Protein AF-A0A7V4P4L8-F1 (afdb_monomer)

Radius of gyration: 27.69 Å; Cα contacts (8 Å, |Δi|>4): 453; chains: 1; bounding box: 110×61×73 Å

pLDDT: mean 87.34, std 17.87, range [27.95, 98.75]

Mean predicted aligned error: 8.3 Å

Secondary structure (DSSP, 8-state):
---------------------------------PPPPP-EEEEEEETTEEEEEEE-SSEEEEE----HHHHHHHHHHHHHHHHHHHHHS--SS--SSPEEEEEESSHHHHHHHHHHH-TTTHHHHTT-SS--EEETTEEEEE---HHHHHHHHHHHHHHHHHHHH--S---HHHHHHHHHHTSSEEEPTTS-EEE-GGG-HHHHHHHHHHHHTT-PPPHHHHHH--HHHHTTS-HHHHHHHHHHHHHHHHHHHH--TTTHHHHHHHHHHHHHTTSHHHHHHH-S--TTS-HHHHHHHHHT-S-HHHHHHHHHHHHHHHHT--

Foldseek 3Di:
DDDDDDDDDDDDDDDDDDPDPPPPPPPPVPDPDDDAWDWDWDWDDDPNQTWIWIDTPAATETESAPPVVQVVLVRQALVLLLVVLCVQFPFQDDFPDHQYEYEYQDPVSLLVVLCVVPVPCSVLQNLCPQAWADDQLYTGYYDDDRLSVSLRCSLRSSVSSCNRRAAADFFQLQSLQVSLQRSQWDADPSSHTDTDLLPSVLLLVLCVVCVVVVNADQPQCLQLDHPSVLSPDDPSSNSNSSSLSNLVVVCLCVDDPVQVQLVQLVSVCSHCGRHVVLVVQLPDDDPRRCSRVSSSCSRRHPCSPVVRVVSVVSSCVSNVHD

Solvent-accessible surface area (backbone atoms only — not comparable to full-atom values): 18011 Å² total; per-residue (Å²): 135,88,85,86,92,82,90,81,89,88,83,85,85,87,82,87,77,82,85,76,83,77,78,78,78,72,83,69,84,73,68,79,80,72,81,79,70,68,70,51,77,43,86,36,69,58,95,86,41,69,30,38,31,41,36,43,87,64,34,35,36,42,27,46,52,79,59,58,82,50,66,74,32,45,63,38,28,53,54,35,43,52,59,52,49,39,74,71,40,64,67,81,43,82,61,96,59,49,41,38,32,40,38,22,50,36,63,68,57,35,52,56,48,37,44,72,76,37,60,93,49,24,78,64,57,69,60,58,88,79,64,60,46,58,55,98,35,31,31,43,30,38,56,79,46,71,69,59,34,52,21,43,50,37,23,33,45,43,54,24,50,46,52,52,23,36,82,44,83,66,40,38,34,58,56,52,5,53,19,47,34,36,36,21,59,45,69,47,99,84,36,33,58,44,68,38,49,90,68,24,56,72,39,52,50,30,34,48,54,18,57,79,66,72,58,59,74,53,68,69,55,50,25,36,43,46,68,78,65,39,68,73,44,61,68,69,57,36,43,23,52,56,17,47,24,22,50,53,43,48,53,40,70,67,40,50,96,91,36,49,66,36,17,51,22,44,56,52,41,42,70,33,52,27,39,71,66,40,47,63,62,36,42,88,72,54,94,84,38,51,48,27,40,35,41,40,34,63,35,42,45,77,58,56,67,66,46,48,56,53,48,54,54,48,51,33,60,77,68,70,55,132

Structure (mmCIF, N/CA/C/O backbone):
data_AF-A0A7V4P4L8-F1
#
_entry.id   AF-A0A7V4P4L8-F1
#
loop_
_atom_site.group_PDB
_atom_site.id
_atom_site.type_symbol
_atom_site.label_atom_id
_atom_site.label_alt_id
_atom_site.label_comp_id
_atom_site.label_asym_id
_atom_site.label_entity_id
_atom_site.label_seq_id
_atom_site.pdbx_PDB_ins_code
_atom_site.Cartn_x
_atom_site.Cartn_y
_atom_site.Cartn_z
_atom_site.occupancy
_atom_site.B_iso_or_equiv
_atom_site.auth_seq_id
_atom_site.auth_comp_id
_atom_site.auth_asym_id
_atom_site.auth_atom_id
_atom_site.pdbx_PDB_model_num
ATOM 1 N N . MET A 1 1 ? 87.038 40.687 47.247 1.00 41.34 1 MET A N 1
ATOM 2 C CA . MET A 1 1 ? 88.101 40.089 46.406 1.00 41.34 1 MET A CA 1
ATOM 3 C C . MET A 1 1 ? 87.594 38.735 45.921 1.00 41.34 1 MET A C 1
ATOM 5 O O . MET A 1 1 ? 86.916 38.085 46.698 1.00 41.34 1 MET A O 1
ATOM 9 N N . MET A 1 2 ? 87.901 38.363 44.673 1.00 32.19 2 MET A N 1
ATOM 10 C CA . MET A 1 2 ? 87.490 37.147 43.934 1.00 32.19 2 MET A CA 1
ATOM 11 C C . MET A 1 2 ? 86.085 37.122 43.287 1.00 32.19 2 MET A C 1
ATOM 13 O O . MET A 1 2 ? 85.063 36.880 43.915 1.00 32.19 2 MET A O 1
ATOM 17 N N . ARG A 1 3 ? 86.101 37.343 41.963 1.00 46.62 3 ARG A N 1
ATOM 18 C CA . ARG A 1 3 ? 85.240 36.737 40.920 1.00 46.62 3 ARG A CA 1
ATOM 19 C C . ARG A 1 3 ? 85.943 35.445 40.432 1.00 46.62 3 ARG A C 1
ATOM 21 O O . ARG A 1 3 ? 87.166 35.417 40.596 1.00 46.62 3 ARG A O 1
ATOM 28 N N . PRO A 1 4 ? 85.279 34.416 39.847 1.00 54.19 4 PRO A N 1
ATOM 29 C CA . PRO A 1 4 ? 84.700 34.460 38.476 1.00 54.19 4 PRO A CA 1
ATOM 30 C C . PRO A 1 4 ? 83.391 33.633 38.289 1.00 54.19 4 PRO A C 1
ATOM 32 O O . PRO A 1 4 ? 83.144 32.676 39.000 1.00 54.19 4 PRO A O 1
ATOM 35 N N . SER A 1 5 ? 82.381 34.108 37.546 1.00 42.69 5 SER A N 1
ATOM 36 C CA . SER A 1 5 ? 82.122 34.034 36.086 1.00 42.69 5 SER A CA 1
ATOM 37 C C . SER A 1 5 ? 81.501 32.717 35.578 1.00 42.69 5 SER A C 1
ATOM 39 O O . SER A 1 5 ? 82.150 31.686 35.694 1.00 42.69 5 SER A O 1
ATOM 41 N N . ILE A 1 6 ? 80.336 32.809 34.904 1.00 38.94 6 ILE A N 1
ATOM 42 C CA . ILE A 1 6 ? 80.000 32.290 33.545 1.00 38.94 6 ILE A CA 1
ATOM 43 C C . ILE A 1 6 ? 78.495 31.945 33.413 1.00 38.94 6 ILE A C 1
ATOM 45 O O . ILE A 1 6 ? 78.016 31.066 34.112 1.00 38.94 6 ILE A O 1
ATOM 49 N N . ARG A 1 7 ? 77.833 32.685 32.492 1.00 32.88 7 ARG A N 1
ATOM 50 C CA . ARG A 1 7 ? 76.850 32.332 31.419 1.00 32.88 7 ARG A CA 1
ATOM 51 C C . ARG A 1 7 ? 75.712 31.328 31.708 1.00 32.88 7 ARG A C 1
ATOM 53 O O . ARG A 1 7 ? 75.890 30.397 32.465 1.00 32.88 7 ARG A O 1
ATOM 60 N N . ALA A 1 8 ? 74.577 31.304 31.014 1.00 34.19 8 ALA A N 1
ATOM 61 C CA . ALA A 1 8 ? 73.822 32.186 30.118 1.00 34.19 8 ALA A CA 1
ATOM 62 C C . ALA A 1 8 ? 72.528 31.411 29.765 1.00 34.19 8 ALA A C 1
ATOM 64 O O . ALA A 1 8 ? 72.564 30.189 29.657 1.00 34.19 8 ALA A O 1
ATOM 65 N N . ASP A 1 9 ? 71.434 32.150 29.588 1.00 34.56 9 ASP A N 1
ATOM 66 C CA . ASP A 1 9 ? 70.317 31.935 28.657 1.00 34.56 9 ASP A CA 1
ATOM 67 C C . ASP A 1 9 ? 69.660 30.549 28.502 1.00 34.56 9 ASP A C 1
ATOM 69 O O . ASP A 1 9 ? 70.172 29.687 27.796 1.00 34.56 9 ASP A O 1
ATOM 73 N N . VAL A 1 10 ? 68.390 30.444 28.934 1.00 35.47 10 VAL A N 1
ATOM 74 C CA . VAL A 1 10 ? 67.315 29.960 28.045 1.00 35.47 10 VAL A CA 1
ATOM 75 C C . VAL A 1 10 ? 66.060 30.837 28.178 1.00 35.47 10 VAL A C 1
ATOM 77 O O . VAL A 1 10 ? 65.560 31.138 29.256 1.00 35.47 10 VAL A O 1
ATOM 80 N N . LEU A 1 11 ? 65.616 31.233 26.993 1.00 32.22 11 LEU A N 1
ATOM 81 C CA . LEU A 1 11 ? 64.515 32.070 26.537 1.00 32.22 11 LEU A CA 1
ATOM 82 C C . LEU A 1 11 ? 63.092 31.500 26.788 1.00 32.22 11 LEU A C 1
ATOM 84 O O . LEU A 1 11 ? 62.913 30.286 26.817 1.00 32.22 11 LEU A O 1
ATOM 88 N N . ARG A 1 12 ? 62.096 32.408 26.685 1.00 34.38 12 ARG A N 1
ATOM 89 C CA . ARG A 1 12 ? 60.630 32.248 26.437 1.00 34.38 12 ARG A CA 1
ATOM 90 C C . ARG A 1 12 ? 59.747 32.167 27.696 1.00 34.38 12 ARG A C 1
ATOM 92 O O . ARG A 1 12 ? 59.934 31.301 28.527 1.00 34.38 12 ARG A O 1
ATOM 99 N N . GLY A 1 13 ? 58.740 33.013 27.918 1.00 28.30 13 GLY A N 1
ATOM 100 C CA . GLY A 1 13 ? 58.030 33.930 27.025 1.00 28.30 13 GLY A CA 1
ATOM 101 C C . GLY A 1 13 ? 56.648 33.387 26.643 1.00 28.30 13 GLY A C 1
ATOM 102 O O . GLY A 1 13 ? 56.561 32.498 25.806 1.00 28.30 13 GLY A O 1
ATOM 103 N N . LEU A 1 14 ? 55.627 34.049 27.202 1.00 31.12 14 LEU A N 1
ATOM 104 C CA . LEU A 1 14 ? 54.278 34.304 26.669 1.00 31.12 14 LEU A CA 1
ATOM 105 C C . LEU A 1 14 ? 53.128 33.286 26.832 1.00 31.12 14 LEU A C 1
ATOM 107 O O . LEU A 1 14 ? 53.195 32.126 26.450 1.00 31.12 14 LEU A O 1
ATOM 111 N N . CYS A 1 15 ? 52.008 33.896 27.253 1.00 29.03 15 CYS A N 1
ATOM 112 C CA . CYS A 1 15 ? 50.606 33.595 26.938 1.00 29.03 15 CYS A CA 1
ATOM 113 C C . CYS A 1 15 ? 49.892 32.484 27.723 1.00 29.03 15 CYS A C 1
ATOM 115 O O . CYS A 1 15 ? 49.607 31.405 27.213 1.00 29.03 15 CYS A O 1
ATOM 117 N N . GLY A 1 16 ? 49.460 32.835 28.940 1.00 27.95 16 GLY A N 1
ATOM 118 C CA . GLY A 1 16 ? 48.348 32.177 29.628 1.00 27.95 16 GLY A CA 1
ATOM 119 C C . GLY A 1 16 ? 46.996 32.678 29.103 1.00 27.95 16 GLY A C 1
ATOM 120 O O . GLY A 1 16 ? 46.627 33.826 29.326 1.00 27.95 16 GLY A O 1
ATOM 121 N N . LEU A 1 17 ? 46.330 31.785 28.373 1.00 33.44 17 LEU A N 1
ATOM 122 C CA . LEU A 1 17 ? 45.003 31.810 27.750 1.00 33.44 17 LEU A CA 1
ATOM 123 C C . LEU A 1 17 ? 43.943 32.778 28.320 1.00 33.44 17 LEU A C 1
ATOM 125 O O . LEU A 1 17 ? 43.498 32.653 29.459 1.00 33.44 17 LEU A O 1
ATOM 129 N N . CYS A 1 18 ? 43.392 33.605 27.424 1.00 31.53 18 CYS A N 1
ATOM 130 C CA . CYS A 1 18 ? 42.000 34.050 27.488 1.00 31.53 18 CYS A CA 1
ATOM 131 C C . CYS A 1 18 ? 41.081 32.856 27.193 1.00 31.53 18 CYS A C 1
ATOM 133 O O . CYS A 1 18 ? 41.100 32.313 26.086 1.00 31.53 18 CYS A O 1
ATOM 135 N N . VAL A 1 19 ? 40.258 32.459 28.162 1.00 36.75 19 VAL A N 1
ATOM 136 C CA . VAL A 1 19 ? 39.144 31.533 27.933 1.00 36.75 19 VAL A CA 1
ATOM 137 C C . VAL A 1 19 ? 38.051 32.301 27.192 1.00 36.75 19 VAL A C 1
ATOM 139 O O . VAL A 1 19 ? 37.266 33.035 27.786 1.00 36.75 19 VAL A O 1
ATOM 142 N N . VAL A 1 20 ? 38.029 32.158 25.868 1.00 40.38 20 VAL A N 1
ATOM 143 C CA . VAL A 1 20 ? 36.894 32.554 25.032 1.00 40.38 20 VAL A CA 1
ATOM 144 C C . VAL A 1 20 ? 35.808 31.501 25.225 1.00 40.38 20 VAL A C 1
ATOM 146 O O . VAL A 1 20 ? 35.957 30.356 24.797 1.00 40.38 20 VAL A O 1
ATOM 149 N N . ALA A 1 21 ? 34.718 31.881 25.888 1.00 38.75 21 ALA A N 1
ATOM 150 C CA . ALA A 1 21 ? 33.506 31.079 25.953 1.00 38.75 21 ALA A CA 1
ATOM 151 C C . ALA A 1 21 ? 32.869 31.029 24.555 1.00 38.75 21 ALA A C 1
ATOM 153 O O . ALA A 1 21 ? 32.114 31.916 24.155 1.00 38.75 21 ALA A O 1
ATOM 154 N N . VAL A 1 22 ? 33.206 29.992 23.789 1.00 43.91 22 VAL A N 1
ATOM 155 C CA . VAL A 1 22 ? 32.508 29.650 22.550 1.00 43.91 22 VAL A CA 1
ATOM 156 C C . VAL A 1 22 ? 31.123 29.149 22.944 1.00 43.91 22 VAL A C 1
ATOM 158 O O . VAL A 1 22 ? 30.956 28.023 23.408 1.00 43.91 22 VAL A O 1
ATOM 161 N N . SER A 1 23 ? 30.123 30.013 22.787 1.00 44.38 23 SER A N 1
ATOM 162 C CA . SER A 1 23 ? 28.723 29.608 22.847 1.00 44.38 23 SER A CA 1
ATOM 163 C C . SER A 1 23 ? 28.460 28.702 21.649 1.00 44.38 23 SER A C 1
ATOM 165 O O . SER A 1 23 ? 28.363 29.170 20.516 1.00 44.38 23 SER A O 1
ATOM 167 N N . ALA A 1 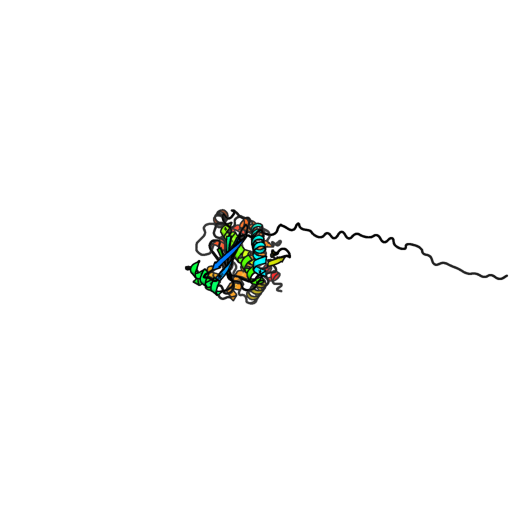24 ? 28.397 27.395 21.890 1.00 44.84 24 ALA A N 1
ATOM 168 C CA . ALA A 1 24 ? 27.898 26.440 20.918 1.00 44.84 24 ALA A CA 1
ATOM 169 C C . ALA A 1 24 ? 26.408 26.732 20.695 1.00 44.84 24 ALA A C 1
ATOM 171 O O . ALA A 1 24 ? 25.546 26.262 21.436 1.00 44.84 24 ALA A O 1
ATOM 172 N N . ALA A 1 25 ? 26.105 27.541 19.679 1.00 43.72 25 ALA A N 1
ATOM 173 C CA . ALA A 1 25 ? 24.783 27.588 19.083 1.00 43.72 25 ALA A CA 1
ATOM 174 C C . ALA A 1 25 ? 24.539 26.220 18.437 1.00 43.72 25 ALA A C 1
ATOM 176 O O . ALA A 1 25 ? 24.880 25.981 17.279 1.00 43.72 25 ALA A O 1
ATOM 177 N N . GLY A 1 26 ? 24.012 25.287 19.229 1.00 39.72 26 GLY A N 1
ATOM 178 C CA . GLY A 1 26 ? 23.418 24.077 18.698 1.00 39.72 26 GLY A CA 1
ATOM 179 C C . GLY A 1 26 ? 22.337 24.506 17.720 1.00 39.72 26 GLY A C 1
ATOM 180 O O . GLY A 1 26 ? 21.322 25.067 18.128 1.00 39.72 26 GLY A O 1
ATOM 181 N N . CYS A 1 27 ? 22.564 24.263 16.431 1.00 40.09 27 CYS A N 1
ATOM 182 C CA . CYS A 1 27 ? 21.500 24.215 15.440 1.00 40.09 27 CYS A CA 1
ATOM 183 C C . CYS A 1 27 ? 20.618 23.016 15.804 1.00 40.09 27 CYS A C 1
ATOM 185 O O . CYS A 1 27 ? 20.742 21.933 15.241 1.00 40.09 27 CYS A O 1
ATOM 187 N N . GLY A 1 28 ? 19.790 23.188 16.835 1.00 43.41 28 GLY A N 1
ATOM 188 C CA . GLY A 1 28 ? 18.651 22.333 17.080 1.00 43.41 28 GLY A CA 1
ATOM 189 C C . GLY A 1 28 ? 17.745 22.527 15.884 1.00 43.41 28 GLY A C 1
ATOM 190 O O . GLY A 1 28 ? 17.158 23.599 15.732 1.00 43.41 28 GLY A O 1
ATOM 191 N N . ASP A 1 29 ? 17.719 21.516 15.022 1.00 42.34 29 ASP A N 1
ATOM 192 C CA . ASP A 1 29 ? 16.884 21.400 13.832 1.00 42.34 29 ASP A CA 1
ATOM 193 C C . ASP A 1 29 ? 15.417 21.356 14.294 1.00 42.34 29 ASP A C 1
ATOM 195 O O . ASP A 1 29 ? 14.756 20.322 14.360 1.00 42.34 29 ASP A O 1
ATOM 199 N N . SER A 1 30 ? 14.936 22.508 14.753 1.00 45.91 30 SER A N 1
ATOM 200 C CA . SER A 1 30 ? 13.613 22.730 15.312 1.00 45.91 30 SER A CA 1
ATOM 201 C C . SER A 1 30 ? 12.680 22.921 14.133 1.00 45.91 30 SER A C 1
ATOM 203 O O . SER A 1 30 ? 12.188 24.010 13.846 1.00 45.91 30 SER A O 1
ATOM 205 N N . ARG A 1 31 ? 12.467 21.824 13.398 1.00 53.66 31 ARG A N 1
ATOM 206 C CA . ARG A 1 31 ? 11.348 21.746 12.466 1.00 53.66 31 ARG A CA 1
ATOM 207 C C . ARG A 1 31 ? 10.093 22.094 13.262 1.00 53.66 31 ARG A C 1
ATOM 209 O O . ARG A 1 31 ? 9.885 21.487 14.315 1.00 53.66 31 ARG A O 1
ATOM 216 N N . PRO A 1 32 ? 9.284 23.064 12.809 1.00 54.62 32 PRO A N 1
ATOM 217 C CA . PRO A 1 32 ? 8.066 23.413 13.513 1.00 54.62 32 PRO A CA 1
ATOM 218 C C . PRO A 1 32 ? 7.227 22.148 13.692 1.00 54.62 32 PRO A C 1
ATOM 220 O O . PRO A 1 32 ? 6.907 21.460 12.718 1.00 54.62 32 PRO A O 1
ATOM 223 N N . SER A 1 33 ? 6.938 21.823 14.954 1.00 62.12 33 SER A N 1
ATOM 224 C CA . SER A 1 33 ? 6.035 20.733 15.296 1.00 62.12 33 SER A CA 1
ATOM 225 C C . SER A 1 33 ? 4.684 21.068 14.682 1.00 62.12 33 SER A C 1
ATOM 227 O O . SER A 1 33 ? 4.081 22.095 14.996 1.00 62.12 33 SER A O 1
ATOM 229 N N . MET A 1 34 ? 4.248 20.250 13.733 1.00 69.50 34 MET A N 1
ATOM 230 C CA . MET A 1 34 ? 2.908 20.380 13.180 1.00 69.50 34 MET A CA 1
ATOM 231 C C . MET A 1 34 ? 1.879 20.122 14.288 1.00 69.50 34 MET A C 1
ATOM 233 O O . MET A 1 34 ? 2.151 19.338 15.200 1.00 69.50 34 MET A O 1
ATOM 237 N N . PRO A 1 35 ? 0.692 20.743 14.211 1.00 80.50 35 PRO A N 1
ATOM 238 C CA . PRO A 1 35 ? -0.340 20.524 15.211 1.00 80.50 35 PRO A CA 1
ATOM 239 C C . PRO A 1 35 ? -0.743 19.037 15.261 1.00 80.50 35 PRO A C 1
ATOM 241 O O . PRO A 1 35 ? -0.751 18.386 14.208 1.00 80.50 35 PRO A O 1
ATOM 244 N N . PRO A 1 36 ? -1.085 18.510 16.453 1.00 87.31 36 PRO A N 1
ATOM 245 C CA . PRO A 1 36 ? -1.644 17.170 16.594 1.00 87.31 36 PRO A CA 1
ATOM 246 C C . PRO A 1 36 ? -2.917 16.997 15.763 1.00 87.31 36 PRO A C 1
ATOM 248 O O . PRO A 1 36 ? -3.698 17.941 15.604 1.00 87.31 36 PRO A O 1
ATOM 251 N N . VAL A 1 37 ? -3.157 15.781 15.277 1.00 93.88 37 VAL A N 1
ATOM 252 C CA . VAL A 1 37 ? -4.400 15.436 14.581 1.00 93.88 37 VAL A CA 1
ATOM 253 C C . VAL A 1 37 ? -5.599 15.559 15.523 1.00 93.88 37 VAL A C 1
ATOM 255 O O . VAL A 1 37 ? -5.662 14.920 16.575 1.00 93.88 37 VAL A O 1
ATOM 258 N N . ALA A 1 38 ? -6.591 16.353 15.115 1.00 95.50 38 ALA A N 1
ATOM 259 C CA . ALA A 1 38 ? -7.885 16.393 15.782 1.00 95.50 38 ALA A CA 1
ATOM 260 C C . ALA A 1 38 ? -8.620 15.060 15.570 1.00 95.50 38 ALA A C 1
ATOM 262 O O . ALA A 1 38 ? -8.762 14.595 14.437 1.00 95.50 38 ALA A O 1
ATOM 263 N N . VAL A 1 39 ? -9.094 14.457 16.662 1.00 97.25 39 VAL A N 1
ATOM 264 C CA . VAL A 1 39 ? -9.829 13.189 16.634 1.00 97.25 39 VAL A CA 1
ATOM 265 C C . VAL A 1 39 ? -11.104 13.284 17.462 1.00 97.25 39 VAL A C 1
ATOM 267 O O . VAL A 1 39 ? -11.069 13.621 18.645 1.00 97.25 39 VAL A O 1
ATOM 270 N N . GLU A 1 40 ? -12.234 12.943 16.852 1.00 98.06 40 GLU A N 1
ATOM 271 C CA . GLU A 1 40 ? -13.481 12.696 17.570 1.00 98.06 40 GLU A CA 1
ATOM 272 C C . GLU A 1 40 ? -13.584 11.207 17.916 1.00 98.06 40 GLU A C 1
ATOM 274 O O . GLU A 1 40 ? -13.281 10.347 17.088 1.00 98.06 40 GLU A O 1
ATOM 279 N N . ARG A 1 41 ? -14.000 10.889 19.148 1.00 98.00 41 ARG A N 1
ATOM 280 C CA . ARG A 1 41 ? -14.152 9.509 19.624 1.00 98.00 41 ARG A CA 1
ATOM 281 C C . ARG A 1 41 ? -15.591 9.252 20.041 1.00 98.00 41 ARG A C 1
ATOM 283 O O . ARG A 1 41 ? -16.124 9.973 20.882 1.00 98.00 41 ARG A O 1
ATOM 290 N N . ARG A 1 42 ? -16.203 8.199 19.499 1.00 98.25 42 ARG A N 1
ATOM 291 C CA . ARG A 1 42 ? -17.570 7.782 19.839 1.00 98.25 42 ARG A CA 1
ATOM 292 C C . ARG A 1 42 ? -17.612 6.301 20.213 1.00 98.25 42 ARG A C 1
ATOM 294 O O . ARG A 1 42 ? -16.842 5.514 19.658 1.00 98.25 42 ARG A O 1
ATOM 301 N N . PRO A 1 43 ? -18.500 5.883 21.131 1.00 98.00 43 PRO A N 1
ATOM 302 C CA . PRO A 1 43 ? -18.752 4.467 21.355 1.00 98.00 43 PRO A CA 1
ATOM 303 C C . PRO A 1 43 ? -19.222 3.790 20.065 1.00 98.00 43 PRO A C 1
ATOM 305 O O . PRO A 1 43 ? -20.073 4.314 19.349 1.00 98.00 43 PRO A O 1
ATOM 308 N N . TRP A 1 44 ? -18.700 2.599 19.797 1.00 98.00 44 TRP A N 1
ATOM 309 C CA . TRP A 1 44 ? -19.125 1.760 18.682 1.00 98.00 44 TRP A CA 1
ATOM 310 C C . TRP A 1 44 ? -19.312 0.316 19.155 1.00 98.00 44 TRP A C 1
ATOM 312 O O . TRP A 1 44 ? -18.851 -0.067 20.230 1.00 98.00 44 TRP A O 1
ATOM 322 N N . ASN A 1 45 ? -20.018 -0.505 18.381 1.00 97.75 45 ASN A N 1
ATOM 323 C CA . ASN A 1 45 ? -20.126 -1.928 18.679 1.00 97.75 45 ASN A CA 1
ATOM 324 C C . ASN A 1 45 ? -20.142 -2.765 17.401 1.00 97.75 45 ASN A C 1
ATOM 326 O O . ASN A 1 45 ? -20.700 -2.355 16.384 1.00 97.75 45 ASN A O 1
ATOM 330 N N . PHE A 1 46 ? -19.580 -3.966 17.496 1.00 97.88 46 PHE A N 1
ATOM 331 C CA . PHE A 1 46 ? -19.662 -4.981 16.458 1.00 97.88 46 PHE A CA 1
ATOM 332 C C . PHE A 1 46 ? -20.217 -6.269 17.048 1.00 97.88 46 PHE A C 1
ATOM 334 O O . PHE A 1 46 ? -19.540 -6.930 17.834 1.00 97.88 46 PHE A O 1
ATOM 341 N N . ARG A 1 47 ? -21.454 -6.626 16.680 1.00 96.31 47 ARG A N 1
ATOM 342 C CA . ARG A 1 47 ? -22.123 -7.858 17.138 1.00 96.31 47 ARG A CA 1
ATOM 343 C C . ARG A 1 47 ? -22.054 -8.034 18.668 1.00 96.31 47 ARG A C 1
ATOM 345 O O . ARG A 1 47 ? -21.706 -9.098 19.168 1.00 96.31 47 ARG A O 1
ATOM 352 N N . GLY A 1 48 ? -22.339 -6.963 19.415 1.00 96.31 48 GLY A N 1
ATOM 353 C CA . GLY A 1 48 ? -22.307 -6.959 20.884 1.00 96.31 48 GLY A CA 1
ATOM 354 C C . GLY A 1 48 ? -20.913 -6.811 21.510 1.00 96.31 48 GLY A C 1
ATOM 355 O O . GLY A 1 48 ? -20.806 -6.627 22.721 1.00 96.31 48 GLY A O 1
ATOM 356 N N . VAL A 1 49 ? -19.841 -6.824 20.713 1.00 97.94 49 VAL A N 1
ATOM 357 C CA . VAL A 1 49 ? -18.488 -6.497 21.180 1.00 97.94 49 VAL A CA 1
ATOM 358 C C . VAL A 1 49 ? -18.334 -4.981 21.229 1.00 97.94 49 VAL A C 1
ATOM 360 O O . VAL A 1 49 ? -18.540 -4.300 20.223 1.00 97.94 49 VAL A O 1
ATOM 363 N N . ARG A 1 50 ? -17.964 -4.452 22.400 1.00 98.19 50 ARG A N 1
ATOM 364 C CA . ARG A 1 50 ? -17.665 -3.026 22.582 1.00 98.19 50 ARG A CA 1
ATOM 365 C C . ARG A 1 50 ? -16.464 -2.616 21.732 1.00 98.19 50 ARG A C 1
ATOM 367 O O . ARG A 1 50 ? -15.473 -3.337 21.659 1.00 98.19 50 ARG A O 1
ATOM 374 N N . GLY A 1 51 ? -16.557 -1.441 21.131 1.00 97.88 51 GLY A N 1
ATOM 375 C CA . GLY A 1 51 ? -15.507 -0.836 20.334 1.00 97.88 51 GLY A CA 1
ATOM 376 C C . GLY A 1 51 ? -15.593 0.685 20.356 1.00 97.88 51 GLY A C 1
ATOM 377 O O . GLY A 1 51 ? -16.392 1.279 21.085 1.00 97.88 51 GLY A O 1
ATOM 378 N N . THR A 1 52 ? -14.775 1.302 19.520 1.00 98.31 52 THR A N 1
ATOM 379 C CA . THR A 1 52 ? -14.664 2.753 19.401 1.00 98.31 52 THR A CA 1
ATOM 380 C C . THR A 1 52 ? -14.687 3.137 17.930 1.00 98.31 52 THR A C 1
ATOM 382 O O . THR A 1 52 ? -14.093 2.463 17.086 1.00 98.31 52 THR A O 1
ATOM 385 N N . GLU A 1 53 ? -15.384 4.222 17.627 1.00 98.56 53 GLU A N 1
ATOM 386 C CA . GLU A 1 53 ? -15.285 4.942 16.366 1.00 98.56 53 GLU A CA 1
ATOM 387 C C . GLU A 1 53 ? -14.351 6.140 16.573 1.00 98.56 53 GLU A C 1
ATOM 389 O O . GLU A 1 53 ? -14.525 6.905 17.523 1.00 98.56 53 GLU A O 1
ATOM 394 N N . LEU A 1 54 ? -13.334 6.267 15.724 1.00 98.38 54 LEU A N 1
ATOM 395 C CA . LEU A 1 54 ? -12.403 7.392 15.693 1.00 98.38 54 LEU A CA 1
ATOM 396 C C . LEU A 1 54 ? -12.598 8.120 14.366 1.00 98.38 54 LEU A C 1
ATOM 398 O O . LEU A 1 54 ? -12.501 7.493 13.312 1.00 98.38 54 LEU A O 1
ATOM 402 N N . GLN A 1 55 ? -12.842 9.422 14.404 1.00 98.44 55 GLN A N 1
ATOM 403 C CA . GLN A 1 55 ? -12.992 10.235 13.203 1.00 98.44 55 GLN A CA 1
ATOM 404 C C . GLN A 1 55 ? -11.907 11.308 13.156 1.00 98.44 55 GLN A C 1
ATOM 406 O O . GLN A 1 55 ? -11.726 12.054 14.119 1.00 98.44 55 GLN A O 1
ATOM 411 N N . THR A 1 56 ? -11.207 11.380 12.030 1.00 97.81 56 THR A N 1
ATOM 412 C CA . THR A 1 56 ? -10.234 12.424 11.687 1.00 97.81 56 THR A CA 1
ATOM 413 C C . THR A 1 56 ? -10.679 13.131 10.403 1.00 97.81 56 THR A C 1
ATOM 415 O O . THR A 1 56 ? -11.787 12.898 9.912 1.00 97.81 56 THR A O 1
ATOM 418 N N . THR A 1 57 ? -9.833 14.000 9.846 1.00 96.50 57 THR A N 1
ATOM 419 C CA . THR A 1 57 ? -10.105 14.671 8.567 1.00 96.50 57 THR A CA 1
ATOM 420 C C . THR A 1 57 ? -10.344 13.670 7.437 1.00 96.50 57 THR A C 1
ATOM 422 O O . THR A 1 57 ? -11.343 13.781 6.729 1.00 96.50 57 THR A O 1
ATOM 425 N N . HIS A 1 58 ? -9.453 12.688 7.273 1.00 97.75 58 HIS A N 1
ATOM 426 C CA . HIS A 1 58 ? -9.485 11.770 6.135 1.00 97.75 58 HIS A CA 1
ATOM 427 C C . HIS A 1 58 ? -10.002 10.373 6.472 1.00 97.75 58 HIS A C 1
ATOM 429 O O . HIS A 1 58 ? -10.267 9.618 5.540 1.00 97.75 58 HIS A O 1
ATOM 435 N N . TYR A 1 59 ? -10.179 10.011 7.748 1.00 98.38 59 TYR A N 1
ATOM 436 C CA . TYR A 1 59 ? -10.574 8.652 8.130 1.00 98.38 59 TYR A CA 1
ATOM 437 C C . TYR A 1 59 ? -11.760 8.591 9.089 1.00 98.38 59 TYR A C 1
ATOM 439 O O . TYR A 1 59 ? -11.911 9.405 10.001 1.00 98.38 59 TYR A O 1
ATOM 447 N N . LEU A 1 60 ? -12.564 7.543 8.909 1.00 98.50 60 LEU A N 1
ATOM 448 C CA . LEU A 1 60 ? -13.527 7.054 9.886 1.00 98.50 60 LEU A CA 1
ATOM 449 C C . LEU A 1 60 ? -13.148 5.620 10.250 1.00 98.50 60 LEU A C 1
ATOM 451 O O . LEU A 1 60 ? -13.263 4.704 9.439 1.00 98.50 60 LEU A O 1
ATOM 455 N N . ILE A 1 61 ? -12.657 5.423 11.466 1.00 98.62 61 ILE A N 1
ATOM 456 C CA . ILE A 1 61 ? -12.077 4.163 11.915 1.00 98.62 61 ILE A CA 1
ATOM 457 C C . ILE A 1 61 ? -13.026 3.518 12.908 1.00 98.62 61 ILE A C 1
ATOM 459 O O . ILE A 1 61 ? -13.301 4.084 13.960 1.00 98.62 61 ILE A O 1
ATOM 463 N N . ARG A 1 62 ? -13.479 2.303 12.623 1.00 98.75 62 ARG A N 1
ATOM 464 C CA . ARG A 1 62 ? -14.286 1.494 13.535 1.00 98.75 62 ARG A CA 1
ATOM 465 C C . ARG A 1 62 ? -13.472 0.319 14.019 1.00 98.75 62 ARG A C 1
ATOM 467 O O . ARG A 1 62 ? -12.995 -0.492 13.228 1.00 98.75 62 ARG A O 1
ATOM 474 N N . THR A 1 63 ? -13.288 0.234 15.327 1.00 98.62 63 THR A N 1
ATOM 475 C CA . THR A 1 63 ? -12.367 -0.738 15.898 1.00 98.62 63 THR A CA 1
ATOM 476 C C . THR A 1 63 ? -12.922 -1.388 17.151 1.00 98.62 63 THR A C 1
ATOM 478 O O . THR A 1 63 ? -13.481 -0.721 18.016 1.00 98.62 63 THR A O 1
ATOM 481 N N . THR A 1 64 ? -12.768 -2.706 17.256 1.00 98.56 64 THR A N 1
ATOM 482 C CA . THR A 1 64 ? -12.910 -3.437 18.528 1.00 98.56 64 THR A CA 1
ATOM 483 C C . THR A 1 64 ? -11.561 -3.648 19.211 1.00 98.56 64 THR A C 1
ATOM 485 O O . THR A 1 64 ? -11.520 -4.230 20.291 1.00 98.56 64 THR A O 1
ATOM 488 N N . CYS A 1 65 ? -10.456 -3.229 18.581 1.00 97.50 65 CYS A N 1
ATOM 489 C CA . CYS A 1 65 ? -9.121 -3.358 19.150 1.00 97.50 65 CYS A CA 1
ATOM 490 C C . CYS A 1 65 ? -9.038 -2.594 20.472 1.00 97.50 65 CYS A C 1
ATOM 492 O O . CYS A 1 65 ? -9.470 -1.448 20.547 1.00 97.50 65 CYS A O 1
ATOM 494 N N . THR A 1 66 ? -8.462 -3.220 21.495 1.00 95.94 66 THR A N 1
ATOM 495 C CA . THR A 1 66 ? -8.291 -2.653 22.840 1.00 95.94 66 THR A CA 1
ATOM 496 C C . THR A 1 66 ? -6.827 -2.360 23.166 1.00 95.94 66 THR A C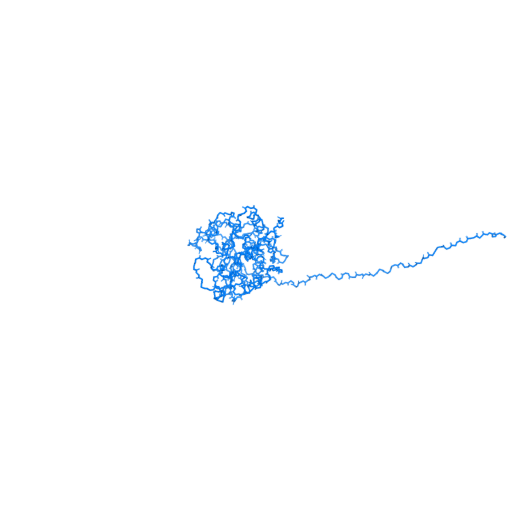 1
ATOM 498 O O . THR A 1 66 ? -6.502 -2.026 24.300 1.00 95.94 66 THR A O 1
ATOM 501 N N . HIS A 1 67 ? -5.914 -2.514 22.203 1.00 96.44 67 HIS A N 1
ATOM 502 C CA . HIS A 1 67 ? -4.492 -2.253 22.410 1.00 96.44 67 HIS A CA 1
ATOM 503 C C . HIS A 1 67 ? -4.216 -0.740 22.440 1.00 96.44 67 HIS A C 1
ATOM 505 O O . HIS A 1 67 ? -4.002 -0.123 21.393 1.00 96.44 67 HIS A O 1
ATOM 511 N N . GLU A 1 68 ? -4.194 -0.155 23.640 1.00 94.06 68 GLU A N 1
ATOM 512 C CA . GLU A 1 68 ? -4.075 1.296 23.872 1.00 94.06 68 GLU A CA 1
ATOM 513 C C . GLU A 1 68 ? -2.928 1.959 23.090 1.00 94.06 68 GLU A C 1
ATOM 515 O O . GLU A 1 68 ? -3.218 2.880 22.323 1.00 94.06 68 GLU A O 1
ATOM 520 N N . PRO A 1 69 ? -1.673 1.444 23.090 1.00 92.81 69 PRO A N 1
ATOM 521 C CA . PRO A 1 69 ? -0.598 2.101 22.341 1.00 92.81 69 PRO A CA 1
ATOM 522 C C . PRO A 1 69 ? -0.832 2.163 20.827 1.00 92.81 69 PRO A C 1
ATOM 524 O O . PRO A 1 69 ? -0.218 2.977 20.144 1.00 92.81 69 PRO A O 1
ATOM 527 N N . LEU A 1 70 ? -1.676 1.280 20.278 1.00 93.31 70 LEU A N 1
ATOM 528 C CA . LEU A 1 70 ? -2.071 1.361 18.872 1.00 93.31 70 LEU A CA 1
ATOM 529 C C . LEU A 1 70 ? -3.168 2.411 18.696 1.00 93.31 70 LEU A C 1
ATOM 531 O O . LEU A 1 70 ? -3.036 3.261 17.824 1.00 93.31 70 LEU A O 1
ATOM 535 N N . LEU A 1 71 ? -4.224 2.362 19.514 1.00 94.00 71 LEU A N 1
ATOM 536 C CA . LEU A 1 71 ? -5.364 3.282 19.426 1.00 94.00 71 LEU A CA 1
ATOM 537 C C . LEU A 1 71 ? -4.969 4.749 19.609 1.00 94.00 71 LEU A C 1
ATOM 539 O O . LEU A 1 71 ? -5.560 5.623 18.977 1.00 94.00 71 LEU A O 1
ATOM 543 N N . ASP A 1 72 ? -3.982 5.020 20.457 1.00 91.06 72 ASP A N 1
ATOM 544 C CA . ASP A 1 72 ? -3.496 6.379 20.702 1.00 91.06 72 ASP A CA 1
ATOM 545 C C . ASP A 1 72 ? -2.722 6.931 19.506 1.00 91.06 72 ASP A C 1
ATOM 547 O O . ASP A 1 72 ? -2.821 8.114 19.191 1.00 91.06 72 ASP A O 1
ATOM 551 N N . ARG A 1 73 ? -1.998 6.062 18.795 1.00 91.62 73 ARG A N 1
ATOM 552 C CA . ARG A 1 73 ? -1.189 6.434 17.626 1.00 91.62 73 ARG A CA 1
ATOM 553 C C . ARG A 1 73 ? -1.980 6.449 16.327 1.00 91.62 73 ARG A C 1
ATOM 555 O O . ARG A 1 73 ? -1.564 7.098 15.376 1.00 91.62 73 ARG A O 1
ATOM 562 N N . LEU A 1 74 ? -3.086 5.711 16.263 1.00 94.50 74 LEU A N 1
ATOM 563 C CA . LEU A 1 74 ? -3.788 5.422 15.017 1.00 94.50 74 LEU A CA 1
ATOM 564 C C . LEU A 1 74 ? -4.236 6.675 14.236 1.00 94.50 74 LEU A C 1
ATOM 566 O O . LEU A 1 74 ? -4.019 6.684 13.024 1.00 94.50 74 LEU A O 1
ATOM 570 N N . PRO A 1 75 ? -4.796 7.728 14.873 1.00 95.50 75 PRO A N 1
ATOM 571 C CA . PRO A 1 75 ? -5.192 8.947 14.164 1.00 95.50 75 PRO A CA 1
ATOM 572 C C . PRO A 1 75 ? -4.005 9.642 13.486 1.00 95.50 75 PRO A C 1
ATOM 574 O O . PRO A 1 75 ? -4.024 9.860 12.277 1.00 95.50 75 PRO A O 1
ATOM 577 N N . GLU A 1 76 ? -2.944 9.925 14.248 1.00 95.62 76 GLU A N 1
ATOM 578 C CA . GLU A 1 76 ? -1.741 10.594 13.738 1.00 95.62 76 GLU A CA 1
ATOM 579 C C . GLU A 1 76 ? -1.038 9.747 12.670 1.00 95.62 76 GLU A C 1
ATOM 581 O O . GLU A 1 76 ? -0.587 10.256 11.642 1.00 95.62 76 GLU A O 1
ATOM 586 N N . PHE A 1 77 ? -0.997 8.432 12.885 1.00 96.62 77 PHE A N 1
ATOM 587 C CA . PHE A 1 77 ? -0.390 7.492 11.960 1.00 96.62 77 PHE A CA 1
ATOM 588 C C . PHE A 1 77 ? -1.083 7.494 10.595 1.00 96.62 77 PHE A C 1
ATOM 590 O O . PHE A 1 77 ? -0.410 7.646 9.576 1.00 96.62 77 PHE A O 1
ATOM 597 N N . LEU A 1 78 ? -2.410 7.330 10.553 1.00 97.62 78 LEU A N 1
ATOM 598 C CA . LEU A 1 78 ? -3.152 7.222 9.293 1.00 97.62 78 LEU A CA 1
ATOM 599 C C . LEU A 1 78 ? -3.205 8.551 8.532 1.00 97.62 78 LEU A C 1
ATOM 601 O O . LEU A 1 78 ? -3.044 8.561 7.312 1.00 97.62 78 LEU A O 1
ATOM 605 N N . GLU A 1 79 ? -3.346 9.674 9.233 1.00 97.44 79 GLU A N 1
ATOM 606 C CA . GLU A 1 79 ? -3.243 11.010 8.630 1.00 97.44 79 GLU A CA 1
ATOM 607 C C . GLU A 1 79 ? -1.836 11.274 8.075 1.00 97.44 79 GLU A C 1
ATOM 609 O O . GLU A 1 79 ? -1.669 11.789 6.967 1.00 97.44 79 GLU A O 1
ATOM 614 N N . GLY A 1 80 ? -0.799 10.844 8.797 1.00 96.56 80 GLY A N 1
ATOM 615 C CA . GLY A 1 80 ? 0.574 10.889 8.308 1.00 96.56 80 GLY A CA 1
ATOM 616 C C . GLY A 1 80 ? 0.799 10.001 7.079 1.00 96.56 80 GLY A C 1
ATOM 617 O O . GLY A 1 80 ? 1.498 10.411 6.150 1.00 96.56 80 GLY A O 1
ATOM 618 N N . CYS A 1 81 ? 0.173 8.820 7.035 1.00 97.50 81 CYS A N 1
ATOM 619 C CA . CYS A 1 81 ? 0.169 7.949 5.860 1.00 97.50 81 CYS A CA 1
ATOM 620 C C . CYS A 1 81 ? -0.488 8.654 4.667 1.00 97.50 81 CYS A C 1
ATOM 622 O O . CYS A 1 81 ? 0.129 8.749 3.610 1.00 97.50 81 CYS A O 1
ATOM 624 N N . TRP A 1 82 ? -1.678 9.234 4.858 1.00 97.56 82 TRP A N 1
ATOM 625 C CA . TRP A 1 82 ? -2.401 9.988 3.827 1.00 97.56 82 TRP A CA 1
ATOM 626 C C . TRP A 1 82 ? -1.545 11.100 3.217 1.00 97.56 82 TRP A C 1
ATOM 628 O O . TRP A 1 82 ? -1.376 11.181 1.997 1.00 97.56 82 TRP A O 1
ATOM 638 N N . ALA A 1 83 ? -0.926 11.918 4.072 1.00 95.88 83 ALA A N 1
ATOM 639 C CA . ALA A 1 83 ? -0.030 12.983 3.641 1.00 95.88 83 ALA A CA 1
ATOM 640 C C . ALA A 1 83 ? 1.202 12.447 2.891 1.00 95.88 83 ALA A C 1
ATOM 642 O O . ALA A 1 83 ? 1.691 13.089 1.961 1.00 95.88 83 ALA A O 1
ATOM 643 N N . ALA A 1 84 ? 1.727 11.284 3.284 1.00 95.88 84 ALA A N 1
ATOM 644 C CA . ALA A 1 84 ? 2.842 10.657 2.590 1.00 95.88 84 ALA A CA 1
ATOM 645 C C . ALA A 1 84 ? 2.428 10.117 1.215 1.00 95.88 84 ALA A C 1
ATOM 647 O O . ALA A 1 84 ? 3.146 10.366 0.248 1.00 95.88 84 ALA A O 1
ATOM 648 N N . TYR A 1 85 ? 1.270 9.462 1.092 1.00 96.94 85 TYR A N 1
ATOM 649 C CA . TYR A 1 85 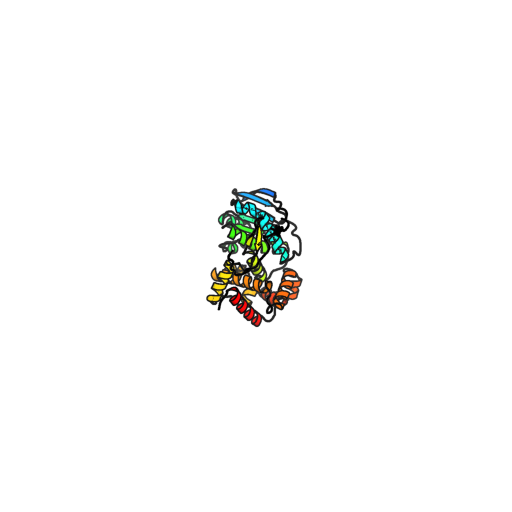? 0.758 8.967 -0.190 1.00 96.94 85 TYR A CA 1
ATOM 650 C C . TYR A 1 85 ? 0.596 10.100 -1.204 1.00 96.94 85 TYR A C 1
ATOM 652 O O . TYR A 1 85 ? 1.099 9.999 -2.325 1.00 96.94 85 TYR A O 1
ATOM 660 N N . GLY A 1 86 ? -0.005 11.219 -0.784 1.00 95.50 86 GLY A N 1
ATOM 661 C CA . GLY A 1 86 ? -0.227 12.388 -1.639 1.00 95.50 86 GLY A CA 1
ATOM 662 C C . GLY A 1 86 ? 1.053 13.027 -2.190 1.00 95.50 86 GLY A C 1
ATOM 663 O O . GLY A 1 86 ? 1.012 13.656 -3.245 1.00 95.50 86 GLY A O 1
ATOM 664 N N . LYS A 1 87 ? 2.209 12.833 -1.537 1.00 93.06 87 LYS A N 1
ATOM 665 C CA . LYS A 1 87 ? 3.510 13.292 -2.062 1.00 93.06 87 LYS A CA 1
ATOM 666 C C . LYS A 1 87 ? 3.997 12.461 -3.249 1.00 93.06 87 LYS A C 1
ATOM 668 O O . LYS A 1 87 ? 4.680 13.001 -4.112 1.00 93.06 87 LYS A O 1
ATOM 673 N N . PHE A 1 88 ? 3.672 11.168 -3.286 1.00 89.88 88 PHE A N 1
ATOM 674 C CA . PHE A 1 88 ? 4.040 10.276 -4.392 1.00 89.88 88 PHE A CA 1
ATOM 675 C C . PHE A 1 88 ? 3.010 10.320 -5.517 1.00 89.88 88 PHE A C 1
ATOM 677 O O . PHE A 1 88 ? 3.367 10.334 -6.693 1.00 89.88 88 PHE A O 1
ATOM 684 N N . VAL A 1 89 ? 1.731 10.336 -5.149 1.00 92.94 89 VAL A N 1
ATOM 685 C CA . VAL A 1 89 ? 0.604 10.272 -6.074 1.00 92.94 89 VAL A CA 1
ATOM 686 C C . VAL A 1 89 ? -0.384 11.377 -5.686 1.00 92.94 89 VAL A C 1
ATOM 688 O O . VAL A 1 89 ? -1.279 11.133 -4.878 1.00 92.94 89 VAL A O 1
ATOM 691 N N . PRO A 1 90 ? -0.243 12.601 -6.236 1.00 90.94 90 PRO A N 1
ATOM 692 C CA . PRO A 1 90 ? -1.113 13.726 -5.882 1.00 90.94 90 PRO A CA 1
ATOM 693 C C . PRO A 1 90 ? -2.596 13.382 -6.083 1.00 90.94 90 PRO A C 1
ATOM 695 O O . PRO A 1 90 ? -2.923 12.777 -7.102 1.00 90.94 90 PRO A O 1
ATOM 698 N N . PRO A 1 91 ? -3.512 13.711 -5.164 1.00 91.38 91 PRO A N 1
ATOM 699 C CA . PRO A 1 91 ? -4.924 13.374 -5.339 1.00 91.38 91 PRO A CA 1
ATOM 700 C C . PRO A 1 91 ? -5.499 14.056 -6.594 1.00 91.38 91 PRO A C 1
ATOM 702 O O . PRO A 1 91 ? -5.188 15.211 -6.874 1.00 91.38 91 PRO A O 1
ATOM 705 N N . LEU A 1 92 ? -6.338 13.349 -7.364 1.00 92.12 92 LEU A N 1
ATOM 706 C CA . LEU A 1 92 ? -7.071 13.956 -8.493 1.00 92.12 92 LEU A CA 1
ATOM 707 C C . LEU A 1 92 ? -8.387 14.594 -8.055 1.00 92.12 92 LEU A C 1
ATOM 709 O O . LEU A 1 92 ? -8.932 15.452 -8.744 1.00 92.12 92 LEU A O 1
ATOM 713 N N . ARG A 1 93 ? -8.921 14.116 -6.935 1.00 91.69 93 ARG A N 1
ATOM 714 C CA . ARG A 1 93 ? -10.144 14.592 -6.309 1.00 91.69 93 ARG A CA 1
ATOM 715 C C . ARG A 1 93 ? -10.009 14.453 -4.805 1.00 91.69 93 ARG A C 1
ATOM 717 O O . ARG A 1 93 ? -9.373 13.512 -4.325 1.00 91.69 93 ARG A O 1
ATOM 724 N N . GLU A 1 94 ? -10.671 15.350 -4.096 1.00 90.50 94 GLU A N 1
ATOM 725 C CA . GLU A 1 94 ? -10.880 15.203 -2.664 1.00 90.50 94 GLU A CA 1
ATOM 726 C C . GLU A 1 94 ? -12.006 14.190 -2.408 1.00 90.50 94 GLU A C 1
ATOM 728 O O . GLU A 1 94 ? -13.026 14.206 -3.115 1.00 90.50 94 GLU A O 1
ATOM 733 N N . PRO A 1 95 ? -11.850 13.282 -1.432 1.00 89.94 95 PRO A N 1
ATOM 734 C CA . PRO A 1 95 ? -12.917 12.369 -1.054 1.00 89.94 95 PRO A CA 1
ATOM 735 C C . PRO A 1 95 ? -14.080 13.155 -0.429 1.00 89.94 95 PRO A C 1
ATOM 737 O O . PRO A 1 95 ? -13.886 14.045 0.393 1.00 89.94 95 PRO A O 1
ATOM 740 N N . GLN A 1 96 ? -15.317 12.814 -0.797 1.00 88.50 96 GLN A N 1
ATOM 741 C CA . GLN A 1 96 ? -16.509 13.481 -0.245 1.00 88.50 96 GLN A CA 1
ATOM 742 C C . GLN A 1 96 ? -16.805 13.088 1.208 1.00 88.50 96 GLN A C 1
ATOM 744 O O . GLN A 1 96 ? -17.577 13.760 1.889 1.00 88.50 96 GLN A O 1
ATOM 749 N N . GLN A 1 97 ? -16.246 11.967 1.660 1.00 93.44 97 GLN A N 1
ATOM 750 C CA . GLN A 1 97 ? -16.424 11.425 3.001 1.00 93.44 97 GLN A CA 1
ATOM 751 C C . GLN A 1 97 ? -15.089 10.860 3.493 1.00 93.44 97 GLN A C 1
ATOM 753 O O . GLN A 1 97 ? -14.306 10.385 2.663 1.00 93.44 97 GLN A O 1
ATOM 758 N N . PRO A 1 98 ? -14.839 10.856 4.813 1.00 97.06 98 PRO A N 1
ATOM 759 C CA . PRO A 1 98 ? -13.685 10.172 5.376 1.00 97.06 98 PRO A CA 1
ATOM 760 C C . PRO A 1 98 ? -13.644 8.698 4.951 1.00 97.06 98 PRO A C 1
ATOM 762 O O . PRO A 1 98 ? -14.667 8.009 4.926 1.00 97.06 98 PRO A O 1
ATOM 765 N N . ALA A 1 99 ? -12.453 8.209 4.624 1.00 97.00 99 ALA A N 1
ATOM 766 C CA . ALA A 1 99 ? -12.224 6.843 4.196 1.00 97.00 99 ALA A CA 1
ATOM 767 C C . ALA A 1 99 ? -12.455 5.869 5.366 1.00 97.00 99 ALA A C 1
ATOM 769 O O . ALA A 1 99 ? -11.935 6.048 6.470 1.00 97.00 99 ALA A O 1
ATOM 770 N N . MET A 1 100 ? -13.275 4.842 5.136 1.00 98.25 100 MET A N 1
ATOM 771 C CA . MET A 1 100 ? -13.720 3.928 6.189 1.00 98.25 100 MET A CA 1
ATOM 772 C C . MET A 1 100 ? -12.693 2.825 6.453 1.00 98.25 100 MET A C 1
ATOM 774 O O . MET A 1 100 ? -12.341 2.074 5.546 1.00 98.25 100 MET A O 1
ATOM 778 N N . THR A 1 101 ? -12.286 2.650 7.707 1.00 98.50 101 THR A N 1
ATOM 779 C CA . THR A 1 101 ? -11.342 1.600 8.109 1.00 98.50 101 THR A CA 1
ATOM 780 C C . THR A 1 101 ? -11.905 0.778 9.258 1.00 98.50 101 THR A C 1
ATOM 782 O O . THR A 1 101 ? -12.211 1.307 10.322 1.00 98.50 101 THR A O 1
ATOM 785 N N . TYR A 1 102 ? -11.995 -0.537 9.073 1.00 98.56 102 TYR A N 1
ATOM 786 C CA . TYR A 1 102 ? -12.338 -1.485 10.126 1.00 98.56 102 TYR A CA 1
ATOM 787 C C . TYR A 1 102 ? -11.080 -2.180 10.642 1.00 98.56 102 TYR A C 1
ATOM 789 O O . TYR A 1 102 ? -10.360 -2.828 9.880 1.00 98.56 102 TYR A O 1
ATOM 797 N N . LEU A 1 103 ? -10.832 -2.076 11.947 1.00 98.38 103 LEU A N 1
ATOM 798 C CA . LEU A 1 103 ? -9.736 -2.766 12.624 1.00 98.38 103 LEU A CA 1
ATOM 799 C C . LEU A 1 103 ? -10.285 -3.622 13.764 1.00 98.38 103 LEU A C 1
ATOM 801 O O . LEU A 1 103 ? -10.665 -3.126 14.819 1.00 98.38 103 LEU A O 1
ATOM 805 N N . PHE A 1 104 ? -10.307 -4.932 13.584 1.00 98.19 104 PHE A N 1
ATOM 806 C CA . PHE A 1 104 ? -10.833 -5.831 14.604 1.00 98.19 104 PHE A CA 1
ATOM 807 C C . PHE A 1 104 ? -9.759 -6.277 15.594 1.00 98.19 104 PHE A C 1
ATOM 809 O O . PHE A 1 104 ? -8.602 -6.455 15.232 1.00 98.19 104 PHE A O 1
ATOM 816 N N . GLN A 1 105 ? -10.128 -6.526 16.850 1.00 97.44 105 GLN A N 1
ATOM 817 C CA . GLN A 1 105 ? -9.211 -7.101 17.842 1.00 97.44 105 GLN A CA 1
ATOM 818 C C . GLN A 1 105 ? -8.745 -8.509 17.459 1.00 97.44 105 GLN A C 1
ATOM 820 O O . GLN A 1 105 ? -7.655 -8.933 17.839 1.00 97.44 105 GLN A O 1
ATOM 825 N N . THR A 1 106 ? -9.592 -9.267 16.763 1.00 96.50 106 THR A N 1
ATOM 826 C CA . THR A 1 106 ? -9.352 -10.686 16.502 1.00 96.50 106 THR A CA 1
ATOM 827 C C . THR A 1 106 ? -9.594 -11.037 15.048 1.00 96.50 106 THR A C 1
ATOM 829 O O . THR A 1 106 ? -10.432 -10.444 14.366 1.00 96.50 106 THR A O 1
ATOM 832 N N . ARG A 1 107 ? -8.893 -12.084 14.610 1.00 95.81 107 ARG A N 1
ATOM 833 C CA . ARG A 1 107 ? -9.104 -12.721 13.316 1.00 95.81 107 ARG A CA 1
ATOM 834 C C . ARG A 1 107 ? -10.565 -13.139 13.116 1.00 95.81 107 ARG A C 1
ATOM 836 O O . ARG A 1 107 ? -11.134 -12.826 12.083 1.00 95.81 107 ARG A O 1
ATOM 843 N N . GLN A 1 108 ? -11.191 -13.768 14.111 1.00 96.31 108 GLN A N 1
ATOM 844 C CA . GLN A 1 108 ? -12.579 -14.235 14.013 1.00 96.31 108 GLN A CA 1
ATOM 845 C C . GLN A 1 108 ? -13.573 -13.096 13.731 1.00 96.31 108 GLN A C 1
ATOM 847 O O . GLN A 1 108 ? -14.457 -13.242 12.893 1.00 96.31 108 GLN A O 1
ATOM 852 N N . GLN A 1 109 ? -13.434 -11.949 14.404 1.00 97.62 109 GLN A N 1
ATOM 853 C CA . GLN A 1 109 ? -14.292 -10.786 14.143 1.00 97.62 109 GLN A CA 1
ATOM 854 C C . GLN A 1 109 ? -14.120 -10.271 12.709 1.00 97.62 109 GLN A C 1
ATOM 856 O O . GLN A 1 109 ? -15.110 -9.971 12.047 1.00 97.62 109 GLN A O 1
ATOM 861 N N . TRP A 1 110 ? -12.878 -10.235 12.222 1.00 97.69 110 TRP A N 1
ATOM 862 C CA . TRP A 1 110 ? -12.570 -9.881 10.839 1.00 97.69 110 TRP A CA 1
ATOM 863 C C . TRP A 1 110 ? -13.163 -10.875 9.832 1.00 97.69 110 TRP A C 1
ATOM 865 O O . TRP A 1 110 ? -13.698 -10.445 8.813 1.00 97.69 110 TRP A O 1
ATOM 875 N N . GLU A 1 111 ? -13.140 -12.182 10.113 1.00 97.12 111 GLU A N 1
ATOM 876 C CA . GLU A 1 111 ? -13.727 -13.203 9.230 1.00 97.12 111 GLU A CA 1
ATOM 877 C C . GLU A 1 111 ? -15.246 -13.044 9.139 1.00 97.12 111 GLU A C 1
ATOM 879 O O . GLU A 1 111 ? -15.792 -13.009 8.037 1.00 97.12 111 GLU A O 1
ATOM 884 N N . LEU A 1 112 ? -15.911 -12.871 10.286 1.00 97.50 112 LEU A N 1
ATOM 885 C CA . LEU A 1 112 ? -17.355 -12.639 10.358 1.00 97.50 112 LEU A CA 1
ATOM 886 C C . LEU A 1 112 ? -17.756 -11.366 9.610 1.00 97.50 112 LEU A C 1
ATOM 888 O O . LEU A 1 112 ? -18.683 -11.392 8.807 1.00 97.50 112 LEU A O 1
ATOM 892 N N . PHE A 1 113 ? -17.037 -10.262 9.834 1.00 97.81 113 PHE A N 1
ATOM 893 C CA . PHE A 1 113 ? -17.292 -9.024 9.103 1.00 97.81 113 PHE A CA 1
ATOM 894 C C . PHE A 1 113 ? -17.081 -9.208 7.598 1.00 97.81 113 PHE A C 1
ATOM 896 O O . PHE A 1 113 ? -17.885 -8.738 6.805 1.00 97.81 113 PHE A O 1
ATOM 903 N N . THR A 1 114 ? -16.021 -9.910 7.193 1.00 97.25 114 THR A N 1
ATOM 904 C CA . THR A 1 114 ? -15.691 -10.134 5.779 1.00 97.25 114 THR A CA 1
ATOM 905 C C . THR A 1 114 ? -16.762 -10.947 5.058 1.00 97.25 114 THR A C 1
ATOM 907 O O . THR A 1 114 ? -17.103 -10.629 3.919 1.00 97.25 114 THR A O 1
ATOM 910 N N . GLN A 1 115 ? -17.327 -11.958 5.720 1.00 97.31 115 GLN A N 1
ATOM 911 C CA . GLN A 1 115 ? -18.439 -12.746 5.184 1.00 97.31 115 GLN A CA 1
ATOM 912 C C . GLN A 1 115 ? -19.691 -11.889 4.951 1.00 97.31 115 GLN A C 1
ATOM 914 O O . GLN A 1 115 ? -20.339 -12.044 3.918 1.00 97.31 115 GLN A O 1
ATOM 919 N N . ASP A 1 116 ? -19.991 -10.959 5.861 1.00 96.56 116 ASP A N 1
ATOM 920 C CA . ASP A 1 116 ? -21.131 -10.044 5.727 1.00 96.56 116 ASP A CA 1
ATOM 921 C C . ASP A 1 116 ? -20.878 -8.949 4.675 1.00 96.56 116 ASP A C 1
ATOM 923 O O . ASP A 1 116 ? -21.751 -8.616 3.874 1.00 96.56 116 ASP A O 1
ATOM 927 N N . PHE A 1 117 ? -19.680 -8.361 4.684 1.00 96.62 117 PHE A N 1
ATOM 928 C CA . PHE A 1 117 ? -19.327 -7.187 3.885 1.00 96.62 117 PHE A CA 1
ATOM 929 C C . PHE A 1 117 ? -19.082 -7.520 2.409 1.00 96.62 117 PHE A C 1
ATOM 931 O O . PHE A 1 117 ? -19.437 -6.734 1.521 1.00 96.62 117 PHE A O 1
ATOM 938 N N . SER A 1 118 ? -18.474 -8.679 2.137 1.00 95.81 118 SER A N 1
ATOM 939 C CA . SER A 1 118 ? -18.103 -9.110 0.789 1.00 95.81 118 SER A CA 1
ATOM 940 C C . SER A 1 118 ? -18.405 -10.594 0.557 1.00 95.81 118 SER A C 1
ATOM 942 O O . SER A 1 118 ? -17.498 -11.385 0.288 1.00 95.81 118 SER A O 1
ATOM 944 N N . PRO A 1 119 ? -19.683 -11.015 0.613 1.00 95.44 119 PRO A N 1
ATOM 945 C CA . PRO A 1 119 ? -20.054 -12.429 0.533 1.00 95.44 119 PRO A CA 1
ATOM 946 C C . PRO A 1 119 ? -19.544 -13.108 -0.746 1.00 95.44 119 PRO A C 1
ATOM 948 O O . PRO A 1 119 ? -19.079 -14.243 -0.705 1.00 95.44 119 PRO A O 1
ATOM 951 N N . ALA A 1 120 ? -19.549 -12.390 -1.875 1.00 93.75 120 ALA A N 1
ATOM 952 C CA . ALA A 1 120 ? -19.094 -12.911 -3.165 1.00 93.75 120 ALA A CA 1
ATOM 953 C C . ALA A 1 120 ? -17.572 -13.146 -3.250 1.00 93.75 120 ALA A C 1
ATOM 955 O O . ALA A 1 120 ? -17.127 -13.935 -4.078 1.00 93.75 120 ALA A O 1
ATOM 956 N N . ARG A 1 121 ? -16.769 -12.459 -2.426 1.00 91.62 121 ARG A N 1
ATOM 957 C CA . ARG A 1 121 ? -15.296 -12.560 -2.424 1.00 91.62 121 ARG A CA 1
ATOM 958 C C . ARG A 1 121 ? -14.726 -13.098 -1.117 1.00 91.62 121 ARG A C 1
ATOM 960 O O . ARG A 1 121 ? -13.517 -13.306 -1.021 1.00 91.62 121 ARG A O 1
ATOM 967 N N . ALA A 1 122 ? -15.580 -13.367 -0.133 1.00 93.69 122 ALA A N 1
ATOM 968 C CA . ALA A 1 122 ? -15.188 -13.840 1.184 1.00 93.69 122 ALA A CA 1
ATOM 969 C C . ALA A 1 122 ? -14.279 -15.069 1.093 1.00 93.69 122 ALA A C 1
ATOM 971 O O . ALA A 1 122 ? -13.237 -15.086 1.734 1.00 93.69 122 ALA A O 1
ATOM 972 N N . SER A 1 123 ? -14.583 -16.051 0.236 1.00 92.12 123 SER A N 1
ATOM 973 C CA . SER A 1 123 ? -13.728 -17.236 0.063 1.00 92.12 123 SER A CA 1
ATOM 974 C C . SER A 1 123 ? -12.287 -16.893 -0.323 1.00 92.12 123 SER A C 1
ATOM 976 O O . SER A 1 123 ? -11.367 -17.551 0.148 1.00 92.12 123 SER A O 1
ATOM 978 N N . THR A 1 124 ? -12.079 -15.860 -1.143 1.00 89.75 124 THR A N 1
ATOM 979 C CA . THR A 1 124 ? -10.749 -15.379 -1.533 1.00 89.75 124 THR A CA 1
ATOM 980 C C . THR A 1 124 ? -10.090 -14.612 -0.396 1.00 89.75 124 THR A C 1
ATOM 982 O O . THR A 1 124 ? -8.944 -14.897 -0.057 1.00 89.75 124 THR A O 1
ATOM 985 N N . TYR A 1 125 ? -10.804 -13.675 0.234 1.00 91.69 125 TYR A N 1
ATOM 986 C CA . TYR A 1 125 ? -10.241 -12.885 1.330 1.00 91.69 125 TYR A CA 1
ATOM 987 C C . TYR A 1 125 ? -9.869 -13.747 2.530 1.00 91.69 125 TYR A C 1
ATOM 989 O O . TYR A 1 125 ? -8.805 -13.559 3.107 1.00 91.69 125 TYR A O 1
ATOM 997 N N . LEU A 1 126 ? -10.672 -14.757 2.863 1.00 92.31 126 LEU A N 1
ATOM 998 C CA . LEU A 1 126 ? -10.399 -15.665 3.975 1.00 92.31 126 LEU A CA 1
ATOM 999 C C . LEU A 1 126 ? -9.082 -16.453 3.803 1.00 92.31 126 LEU A C 1
ATOM 1001 O O . LEU A 1 126 ? -8.528 -16.896 4.809 1.00 92.31 126 LEU A O 1
ATOM 1005 N N . LEU A 1 127 ? -8.518 -16.551 2.587 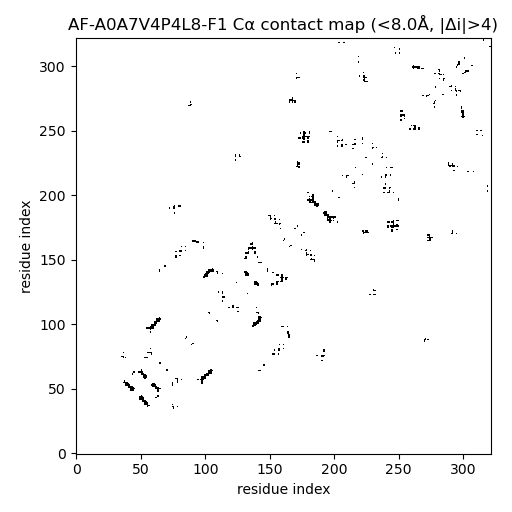1.00 89.50 127 LEU A N 1
ATOM 1006 C CA . LEU A 1 127 ? -7.181 -17.123 2.349 1.00 89.50 127 LEU A CA 1
ATOM 1007 C C . LEU A 1 127 ? -6.034 -16.240 2.870 1.00 89.50 127 LEU A C 1
ATOM 1009 O O . LEU A 1 127 ? -4.920 -16.733 3.066 1.00 89.50 127 LEU A O 1
ATOM 1013 N N . ILE A 1 128 ? -6.283 -14.950 3.117 1.00 86.38 128 ILE A N 1
ATOM 1014 C CA . ILE A 1 128 ? -5.301 -14.013 3.667 1.00 86.38 128 ILE A CA 1
ATOM 1015 C C . ILE A 1 128 ? -4.962 -14.458 5.090 1.00 86.38 128 ILE A C 1
ATOM 1017 O O . ILE A 1 128 ? -5.767 -14.311 6.007 1.00 86.38 128 ILE A O 1
ATOM 1021 N N . ARG A 1 129 ? -3.762 -15.019 5.283 1.00 74.81 129 ARG A N 1
ATOM 1022 C CA . ARG A 1 129 ? -3.318 -15.565 6.582 1.00 74.81 129 ARG A CA 1
ATOM 1023 C C . ARG A 1 129 ? -2.836 -14.497 7.562 1.00 74.81 129 ARG A C 1
ATOM 1025 O O . ARG A 1 129 ? -2.935 -14.676 8.768 1.00 74.81 129 ARG A O 1
ATOM 1032 N N . SER A 1 130 ? -2.275 -13.415 7.037 1.00 72.19 130 SER A N 1
ATOM 1033 C CA . SER A 1 130 ? -1.773 -12.270 7.791 1.00 72.19 130 SER A CA 1
ATOM 1034 C C . SER A 1 130 ? -1.963 -11.057 6.900 1.00 72.19 130 SER A C 1
ATOM 1036 O O . SER A 1 130 ? -1.313 -10.980 5.861 1.00 72.19 130 SER A O 1
ATOM 1038 N N . GLY A 1 131 ? -2.882 -10.162 7.252 1.00 78.12 131 GLY A N 1
ATOM 1039 C CA . GLY A 1 131 ? -3.272 -9.100 6.334 1.00 78.12 131 GLY A CA 1
ATOM 1040 C C . GLY A 1 131 ? -4.626 -8.479 6.638 1.00 78.12 131 GLY A C 1
ATOM 1041 O O . GLY A 1 131 ? -5.346 -8.903 7.550 1.00 78.12 131 GLY A O 1
ATOM 1042 N N . GLY A 1 132 ? -4.919 -7.454 5.852 1.00 92.06 132 GLY A N 1
ATOM 1043 C CA . GLY A 1 132 ? -6.251 -6.934 5.620 1.00 92.06 132 GLY A CA 1
ATOM 1044 C C . GLY A 1 132 ? -6.551 -7.018 4.129 1.00 92.06 132 GLY A C 1
ATOM 1045 O O . GLY A 1 132 ? -5.881 -7.742 3.397 1.00 92.06 132 GLY A O 1
ATOM 1046 N N . TYR A 1 133 ? -7.579 -6.309 3.704 1.00 94.44 133 TYR A N 1
ATOM 1047 C CA . TYR A 1 133 ? -7.798 -5.993 2.302 1.00 94.44 133 TYR A CA 1
ATOM 1048 C C . TYR A 1 133 ? -8.428 -4.613 2.206 1.00 94.44 133 TYR A C 1
ATOM 1050 O O . TYR A 1 133 ? -9.094 -4.154 3.143 1.00 94.44 133 TYR A O 1
ATOM 1058 N N . GLU A 1 134 ? -8.283 -4.003 1.040 1.00 94.62 134 GLU A N 1
ATOM 1059 C CA . GLU A 1 134 ? -9.134 -2.917 0.593 1.00 94.62 134 GLU A CA 1
ATOM 1060 C C . GLU A 1 134 ? -10.218 -3.441 -0.354 1.00 94.62 134 GLU A C 1
ATOM 1062 O O . GLU A 1 134 ? -9.997 -4.303 -1.212 1.00 94.62 134 GLU A O 1
ATOM 1067 N N . GLU A 1 135 ? -11.432 -2.931 -0.174 1.00 93.12 135 GLU A N 1
ATOM 1068 C CA . GLU A 1 135 ? -12.504 -3.083 -1.142 1.00 93.12 135 GLU A CA 1
ATOM 1069 C C . GLU A 1 135 ? -13.434 -1.865 -1.112 1.00 93.12 135 GLU A C 1
ATOM 1071 O O . GLU A 1 135 ? -14.027 -1.549 -0.081 1.00 93.12 135 GLU A O 1
ATOM 1076 N N . ARG A 1 136 ? -13.661 -1.245 -2.280 1.00 90.38 136 ARG A N 1
ATOM 1077 C CA . ARG A 1 136 ? -14.634 -0.145 -2.465 1.00 90.38 136 ARG A CA 1
ATOM 1078 C C . ARG A 1 136 ? -14.359 1.062 -1.550 1.00 90.38 136 ARG A C 1
ATOM 1080 O O . ARG A 1 136 ? -15.287 1.672 -1.027 1.00 90.38 136 ARG A O 1
ATOM 1087 N N . GLY A 1 137 ? -13.091 1.390 -1.340 1.00 92.75 137 GLY A N 1
ATOM 1088 C CA . GLY A 1 137 ? -12.632 2.470 -0.469 1.00 92.75 137 GLY A CA 1
ATOM 1089 C C . GLY A 1 137 ? -12.652 2.112 1.017 1.00 92.75 137 GLY A C 1
ATOM 1090 O O . GLY A 1 137 ? -12.484 3.001 1.854 1.00 92.75 137 GLY A O 1
ATOM 1091 N N . VAL A 1 138 ? -12.874 0.838 1.363 1.00 96.88 138 VAL A N 1
ATOM 1092 C CA . VAL A 1 138 ? -12.930 0.356 2.746 1.00 96.88 138 VAL A CA 1
ATOM 1093 C C . VAL A 1 138 ? -11.758 -0.570 3.028 1.00 96.88 138 VAL A C 1
ATOM 1095 O O . VAL A 1 138 ? -11.639 -1.621 2.403 1.00 96.88 138 VAL A O 1
ATOM 1098 N N . THR A 1 139 ? -10.943 -0.211 4.014 1.00 97.81 139 THR A N 1
ATOM 1099 C CA . THR A 1 139 ? -9.884 -1.079 4.541 1.00 97.81 139 THR A CA 1
ATOM 1100 C C . THR A 1 139 ? -10.440 -1.944 5.665 1.00 97.81 139 THR A C 1
ATOM 1102 O O . THR A 1 139 ? -11.076 -1.430 6.586 1.00 97.81 139 THR A O 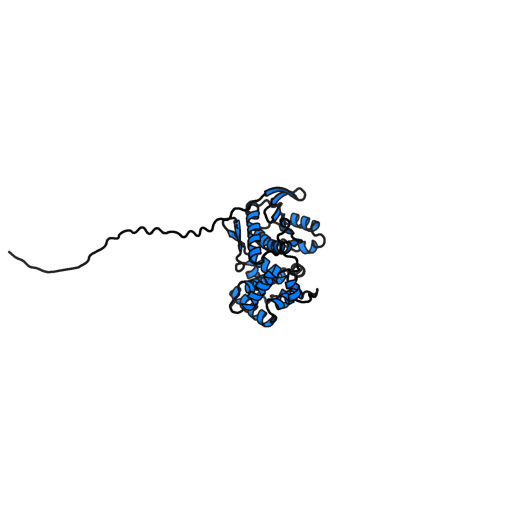1
ATOM 1105 N N . VAL A 1 140 ? -10.182 -3.251 5.637 1.00 97.94 140 VAL A N 1
ATOM 1106 C CA . VAL A 1 140 ? -10.648 -4.198 6.660 1.00 97.94 140 VAL A CA 1
ATOM 1107 C C . VAL A 1 140 ? -9.485 -5.061 7.137 1.00 97.94 140 VAL A C 1
ATOM 1109 O O . VAL A 1 140 ? -8.935 -5.856 6.379 1.00 97.94 140 VAL A O 1
ATOM 1112 N N . SER A 1 141 ? -9.126 -4.955 8.416 1.00 97.38 141 SER A N 1
ATOM 1113 C CA . SER A 1 141 ? -8.008 -5.696 9.009 1.00 97.38 141 SER A CA 1
ATOM 1114 C C . SER A 1 141 ? -8.294 -6.149 10.444 1.00 97.38 141 SER A C 1
ATOM 1116 O O . SER A 1 141 ? -9.334 -5.838 11.026 1.00 97.38 141 SER A O 1
ATOM 1118 N N . HIS A 1 142 ? -7.369 -6.913 11.020 1.00 96.56 142 HIS A N 1
ATOM 1119 C CA . HIS A 1 142 ? -7.364 -7.275 12.429 1.00 96.56 142 HIS A CA 1
ATOM 1120 C C . HIS A 1 142 ? -5.998 -7.015 13.063 1.00 96.56 142 HIS A C 1
ATOM 1122 O O . HIS A 1 142 ? -4.958 -7.029 12.406 1.00 96.56 142 HIS A O 1
ATOM 1128 N N . TYR A 1 143 ? -6.012 -6.788 14.369 1.00 96.19 143 TYR A N 1
ATOM 1129 C CA . TYR A 1 143 ? -4.819 -6.616 15.168 1.00 96.19 143 TYR A CA 1
ATOM 1130 C C . TYR A 1 143 ? -4.006 -7.912 15.204 1.00 96.19 143 TYR A C 1
ATOM 1132 O O . TYR A 1 143 ? -4.526 -8.981 15.527 1.00 96.19 143 TYR A O 1
ATOM 1140 N N . ALA A 1 144 ? -2.711 -7.792 14.918 1.00 93.06 144 ALA A N 1
ATOM 1141 C CA . ALA A 1 144 ? -1.738 -8.860 15.119 1.00 93.06 144 ALA A CA 1
ATOM 1142 C C . ALA A 1 144 ? -0.729 -8.452 16.202 1.00 93.06 144 ALA A C 1
ATOM 1144 O O . ALA A 1 144 ? -0.828 -8.841 17.361 1.00 93.06 144 ALA A O 1
ATOM 1145 N N . ARG A 1 145 ? 0.242 -7.622 15.827 1.00 93.56 145 ARG A N 1
ATOM 1146 C CA . ARG A 1 145 ? 1.190 -6.943 16.724 1.00 93.56 145 ARG A CA 1
ATOM 1147 C C . ARG A 1 145 ? 1.270 -5.487 16.308 1.00 93.56 145 ARG A C 1
ATOM 1149 O O . ARG A 1 145 ? 0.970 -5.193 15.153 1.00 93.56 145 ARG A O 1
ATOM 1156 N N . LEU A 1 146 ? 1.716 -4.594 17.190 1.00 93.38 146 LEU A N 1
ATOM 1157 C CA . LEU A 1 146 ? 1.785 -3.156 16.897 1.00 93.38 146 LEU A CA 1
ATOM 1158 C C . LEU A 1 146 ? 2.481 -2.859 15.556 1.00 93.38 146 LEU A C 1
ATOM 1160 O O . LEU A 1 146 ? 1.844 -2.342 14.645 1.00 93.38 146 LEU A O 1
ATOM 1164 N N . ALA A 1 147 ? 3.748 -3.257 15.404 1.00 92.62 147 ALA A N 1
ATOM 1165 C CA . ALA A 1 147 ? 4.524 -2.985 14.190 1.00 92.62 147 ALA A CA 1
ATOM 1166 C C . ALA A 1 147 ? 3.909 -3.627 12.932 1.00 92.62 147 ALA A C 1
ATOM 1168 O O . ALA A 1 147 ? 3.782 -2.975 11.901 1.00 92.62 147 ALA A O 1
ATOM 1169 N N . THR A 1 148 ? 3.466 -4.885 13.027 1.00 93.50 148 THR A N 1
ATOM 1170 C CA . THR A 1 148 ? 2.820 -5.595 11.911 1.00 93.50 148 THR A CA 1
ATOM 1171 C C . THR A 1 148 ? 1.513 -4.929 11.492 1.00 93.50 148 THR A C 1
ATOM 1173 O O . THR A 1 148 ? 1.250 -4.797 10.304 1.00 93.50 148 THR A O 1
ATOM 1176 N N . THR A 1 149 ? 0.706 -4.486 12.458 1.00 95.44 149 THR A N 1
ATOM 1177 C CA . THR A 1 149 ? -0.586 -3.842 12.194 1.00 95.44 149 THR A CA 1
ATOM 1178 C C . THR A 1 149 ? -0.379 -2.485 11.534 1.00 95.44 149 THR A C 1
ATOM 1180 O O . THR A 1 149 ? -1.065 -2.178 10.573 1.00 95.44 149 THR A O 1
ATOM 1183 N N . LEU A 1 150 ? 0.595 -1.696 11.992 1.00 95.69 150 LEU A N 1
ATOM 1184 C CA . LEU A 1 150 ? 0.920 -0.407 11.379 1.00 95.69 150 LEU A CA 1
ATOM 1185 C C . LEU A 1 150 ? 1.459 -0.568 9.955 1.00 95.69 150 LEU A C 1
ATOM 1187 O O . LEU A 1 150 ? 0.979 0.099 9.048 1.00 95.69 150 LEU A O 1
ATOM 1191 N N . SER A 1 151 ? 2.398 -1.493 9.746 1.00 95.69 151 SER A N 1
ATOM 1192 C CA . SER A 1 151 ? 2.931 -1.823 8.417 1.00 95.69 151 SER A CA 1
ATOM 1193 C C . SER A 1 151 ? 1.817 -2.217 7.437 1.00 95.69 151 SER A C 1
ATOM 1195 O O . SER A 1 151 ? 1.751 -1.712 6.321 1.00 95.69 151 SER A O 1
ATOM 1197 N N . LEU A 1 152 ? 0.883 -3.056 7.892 1.00 95.38 152 LEU A N 1
ATOM 1198 C CA . LEU A 1 152 ? -0.285 -3.481 7.126 1.00 95.38 152 LEU A CA 1
ATOM 1199 C C . LEU A 1 152 ? -1.244 -2.323 6.853 1.00 95.38 152 LEU A C 1
ATOM 1201 O O . LEU A 1 152 ? -1.682 -2.152 5.725 1.00 95.38 152 LEU A O 1
ATOM 1205 N N . LEU A 1 153 ? -1.571 -1.508 7.854 1.00 97.25 153 LEU A N 1
ATOM 1206 C CA . LEU A 1 153 ? -2.445 -0.353 7.656 1.00 97.25 153 LEU A CA 1
ATOM 1207 C C . LEU A 1 153 ? -1.825 0.674 6.703 1.00 97.25 153 LEU A C 1
ATOM 1209 O O . LEU A 1 153 ? -2.558 1.295 5.945 1.00 97.25 153 LEU A O 1
ATOM 1213 N N . ALA A 1 154 ? -0.499 0.821 6.695 1.00 97.44 154 ALA A N 1
ATOM 1214 C CA . ALA A 1 154 ? 0.194 1.642 5.709 1.00 97.44 154 ALA A CA 1
ATOM 1215 C C . ALA A 1 154 ? 0.154 1.035 4.293 1.00 97.44 154 ALA A C 1
ATOM 1217 O O . ALA A 1 154 ? 0.122 1.777 3.313 1.00 97.44 154 ALA A O 1
ATOM 1218 N N . HIS A 1 155 ? 0.137 -0.293 4.174 1.00 97.50 155 HIS A N 1
ATOM 1219 C CA . HIS A 1 155 ? -0.039 -0.992 2.901 1.00 97.50 155 HIS A CA 1
ATOM 1220 C C . HIS A 1 155 ? -1.471 -0.816 2.368 1.00 97.50 155 HIS A C 1
ATOM 1222 O O . HIS A 1 155 ? -1.677 -0.214 1.316 1.00 97.50 155 HIS A O 1
ATOM 1228 N N . GLU A 1 156 ? -2.472 -1.260 3.132 1.00 97.25 156 GLU A N 1
ATOM 1229 C CA . GLU A 1 156 ? -3.886 -1.191 2.731 1.00 97.25 156 GLU A CA 1
ATOM 1230 C C . GLU A 1 156 ? -4.381 0.257 2.610 1.00 97.25 156 GLU A C 1
ATOM 1232 O O . GLU A 1 156 ? -5.183 0.585 1.736 1.00 97.25 156 GLU A O 1
ATOM 1237 N N . GLY A 1 157 ? -3.852 1.155 3.446 1.00 97.12 157 GLY A N 1
ATOM 1238 C CA . GLY A 1 157 ? -4.136 2.584 3.392 1.00 97.12 157 GLY A CA 1
ATOM 1239 C C . GLY A 1 157 ? -3.747 3.216 2.056 1.00 97.12 157 GLY A C 1
ATOM 1240 O O . GLY A 1 157 ? -4.449 4.116 1.599 1.00 97.12 157 GLY A O 1
ATOM 1241 N N . LEU A 1 158 ? -2.701 2.721 1.376 1.00 97.56 158 LEU A N 1
ATOM 1242 C CA . LEU A 1 158 ? -2.376 3.195 0.031 1.00 97.56 158 LEU A CA 1
ATOM 1243 C C . LEU A 1 158 ? -3.457 2.773 -0.968 1.00 97.56 158 LEU A C 1
ATOM 1245 O O . LEU A 1 158 ? -3.912 3.607 -1.751 1.00 97.56 158 LEU A O 1
ATOM 1249 N N . HIS A 1 159 ? -3.882 1.506 -0.951 1.00 96.06 159 HIS A N 1
ATOM 1250 C CA . HIS A 1 159 ? -4.956 1.039 -1.831 1.00 96.06 159 HIS A CA 1
ATOM 1251 C C . HIS A 1 159 ? -6.226 1.858 -1.619 1.00 96.06 159 HIS A C 1
ATOM 1253 O O . HIS A 1 159 ? -6.834 2.319 -2.584 1.00 96.06 159 HIS A O 1
ATOM 1259 N N . GLN A 1 160 ? -6.572 2.121 -0.360 1.00 96.69 160 GLN A N 1
ATOM 1260 C CA . GLN A 1 160 ? -7.723 2.934 0.007 1.00 96.69 160 GLN A CA 1
ATOM 1261 C C . GLN A 1 160 ? -7.585 4.374 -0.484 1.00 96.69 160 GLN A C 1
ATOM 1263 O O . GLN A 1 160 ? -8.505 4.891 -1.118 1.00 96.69 160 GLN A O 1
ATOM 1268 N N . PHE A 1 161 ? -6.433 5.008 -0.251 1.00 97.25 161 PHE A N 1
ATOM 1269 C CA . PHE A 1 161 ? -6.135 6.348 -0.747 1.00 97.25 161 PHE A CA 1
ATOM 1270 C C . PHE A 1 161 ? -6.304 6.423 -2.266 1.00 97.25 161 PHE A C 1
ATOM 1272 O O . PHE A 1 161 ? -6.988 7.312 -2.771 1.00 97.25 161 PHE A O 1
ATOM 1279 N N . LEU A 1 162 ? -5.741 5.470 -3.011 1.00 95.75 162 LEU A N 1
ATOM 1280 C CA . LEU A 1 162 ? -5.868 5.428 -4.465 1.00 95.75 162 LEU A CA 1
ATOM 1281 C C . LEU A 1 162 ? -7.319 5.178 -4.900 1.00 95.75 162 LEU A C 1
ATOM 1283 O O . LEU A 1 162 ? -7.793 5.832 -5.821 1.00 95.75 162 LEU A O 1
ATOM 1287 N N . SER A 1 163 ? -8.051 4.302 -4.218 1.00 93.88 163 SER A N 1
ATOM 1288 C CA . SER A 1 163 ? -9.461 3.991 -4.497 1.00 93.88 163 SER A CA 1
ATOM 1289 C C . SER A 1 163 ? -10.367 5.226 -4.377 1.00 93.88 163 SER A C 1
ATOM 1291 O O . SER A 1 163 ? -11.227 5.470 -5.229 1.00 93.88 163 SER A O 1
ATOM 1293 N N . VAL A 1 164 ? -10.142 6.063 -3.357 1.00 94.31 164 VAL A N 1
ATOM 1294 C CA . VAL A 1 164 ? -10.978 7.250 -3.106 1.00 94.31 164 VAL A CA 1
ATOM 1295 C C . VAL A 1 164 ? -10.499 8.503 -3.847 1.00 94.31 164 VAL A C 1
ATOM 1297 O O . VAL A 1 164 ? -11.325 9.323 -4.246 1.00 94.31 164 VAL A O 1
ATOM 1300 N N . THR A 1 165 ? -9.196 8.651 -4.105 1.00 95.00 165 THR A N 1
ATOM 1301 C CA . THR A 1 165 ? -8.627 9.843 -4.774 1.00 95.00 165 THR A CA 1
ATOM 1302 C C . THR A 1 165 ? -8.383 9.659 -6.272 1.00 95.00 165 THR A C 1
ATOM 1304 O O . THR A 1 165 ? -8.263 10.646 -7.000 1.00 95.00 165 THR A O 1
ATOM 1307 N N . ARG A 1 166 ? -8.332 8.414 -6.758 1.00 91.25 166 ARG A N 1
ATOM 1308 C CA . ARG A 1 166 ? -8.278 8.041 -8.181 1.00 91.25 166 ARG A CA 1
ATOM 1309 C C . ARG A 1 166 ? -9.591 7.346 -8.575 1.00 91.25 166 ARG A C 1
ATOM 1311 O O . ARG A 1 166 ? -10.507 7.231 -7.761 1.00 91.25 166 ARG A O 1
ATOM 1318 N N . GLY A 1 167 ? -9.749 6.989 -9.852 1.00 75.38 167 GLY A N 1
ATOM 1319 C CA . GLY A 1 167 ? -11.021 6.441 -10.361 1.00 75.38 167 GLY A CA 1
ATOM 1320 C C . GLY A 1 167 ? -10.908 5.304 -11.378 1.00 75.38 167 GLY A C 1
ATOM 1321 O O . GLY A 1 167 ? -11.883 4.596 -11.610 1.00 75.38 167 GLY A O 1
ATOM 1322 N N . GLY A 1 168 ? -9.747 5.112 -12.001 1.00 83.56 168 GLY A N 1
ATOM 1323 C CA . GLY A 1 168 ? -9.527 4.081 -13.011 1.00 83.56 168 GLY A CA 1
ATOM 1324 C C . GLY A 1 168 ? -8.873 2.810 -12.474 1.00 83.56 168 GLY A C 1
ATOM 1325 O O . GLY A 1 168 ? -8.329 2.775 -11.375 1.00 83.56 168 GLY A O 1
ATOM 1326 N N . ILE A 1 169 ? -8.886 1.774 -13.314 1.00 87.38 169 ILE A N 1
ATOM 1327 C CA . ILE A 1 169 ? -8.150 0.522 -13.100 1.00 87.38 169 ILE A CA 1
ATOM 1328 C C . ILE A 1 169 ? -6.661 0.837 -12.944 1.00 87.38 169 ILE A C 1
ATOM 1330 O O . ILE A 1 169 ? -6.105 1.591 -13.742 1.00 87.38 169 ILE A O 1
ATOM 1334 N N . LEU A 1 170 ? -6.023 0.234 -11.944 1.00 91.88 170 LEU A N 1
ATOM 1335 C CA . LEU A 1 170 ? -4.599 0.393 -11.669 1.00 91.88 170 LEU A CA 1
ATOM 1336 C C . LEU A 1 170 ? -3.828 -0.861 -12.102 1.00 91.88 170 LEU A C 1
ATOM 1338 O O . LEU A 1 170 ? -4.305 -1.972 -11.854 1.00 91.88 170 LEU A O 1
ATOM 1342 N N . PRO A 1 171 ? -2.632 -0.727 -12.703 1.00 93.56 171 PRO A N 1
ATOM 1343 C CA . PRO A 1 171 ? -1.735 -1.861 -12.886 1.00 93.56 171 PRO A CA 1
ATOM 1344 C C . PRO A 1 171 ? -1.368 -2.472 -11.532 1.00 93.56 171 PRO A C 1
ATOM 1346 O O . PRO A 1 171 ? -0.915 -1.760 -10.632 1.00 93.56 171 PRO A O 1
ATOM 1349 N N . ALA A 1 172 ? -1.520 -3.790 -11.391 1.00 93.38 172 ALA A N 1
ATOM 1350 C CA . ALA A 1 172 ? -1.266 -4.462 -10.118 1.00 93.38 172 ALA A CA 1
ATOM 1351 C C . ALA A 1 172 ? 0.188 -4.295 -9.655 1.00 93.38 172 ALA A C 1
ATOM 1353 O O . ALA A 1 172 ? 0.423 -4.031 -8.483 1.00 93.38 172 ALA A O 1
ATOM 1354 N N . TRP A 1 173 ? 1.165 -4.367 -10.565 1.00 95.88 173 TRP A N 1
ATOM 1355 C CA . TRP A 1 173 ? 2.575 -4.203 -10.203 1.00 95.88 173 TRP A CA 1
ATOM 1356 C C . TRP A 1 173 ? 2.879 -2.821 -9.595 1.00 95.88 173 TRP A C 1
ATOM 1358 O O . TRP A 1 173 ? 3.677 -2.737 -8.663 1.00 95.88 173 TRP A O 1
ATOM 1368 N N . VAL A 1 174 ? 2.214 -1.756 -10.070 1.00 96.00 174 VAL A N 1
ATOM 1369 C CA . VAL A 1 174 ? 2.344 -0.399 -9.509 1.00 96.00 174 VAL A CA 1
ATOM 1370 C C . VAL A 1 174 ? 1.640 -0.323 -8.163 1.00 96.00 174 VAL A C 1
ATOM 1372 O O . VAL A 1 174 ? 2.231 0.145 -7.195 1.00 96.00 174 VAL A O 1
ATOM 1375 N N . ASN A 1 175 ? 0.388 -0.787 -8.105 1.00 95.44 175 ASN A N 1
ATOM 1376 C CA . ASN A 1 175 ? -0.448 -0.700 -6.910 1.00 95.44 175 ASN A CA 1
ATOM 1377 C C . ASN A 1 175 ? 0.192 -1.444 -5.725 1.00 95.44 175 ASN A C 1
ATOM 1379 O O . ASN A 1 175 ? 0.400 -0.861 -4.665 1.00 95.44 175 ASN A O 1
ATOM 1383 N N . GLU A 1 176 ? 0.587 -2.701 -5.935 1.00 95.81 176 GLU A N 1
ATOM 1384 C CA . GLU A 1 176 ? 1.218 -3.534 -4.907 1.00 95.81 176 GLU A CA 1
ATOM 1385 C C . GLU A 1 176 ? 2.651 -3.088 -4.605 1.00 95.81 176 GLU A C 1
ATOM 1387 O O . GLU A 1 176 ? 3.071 -3.059 -3.451 1.00 95.81 176 GLU A O 1
ATOM 1392 N N . GLY A 1 177 ? 3.422 -2.716 -5.634 1.00 97.06 177 GLY A N 1
ATOM 1393 C CA . GLY A 1 177 ? 4.807 -2.288 -5.453 1.00 97.06 177 GLY A CA 1
ATOM 1394 C C . GLY A 1 177 ? 4.917 -1.001 -4.636 1.00 97.06 177 GLY A C 1
ATOM 1395 O O . GLY A 1 177 ? 5.725 -0.941 -3.708 1.00 97.06 177 GLY A O 1
ATOM 1396 N N . LEU A 1 178 ? 4.063 -0.006 -4.915 1.00 97.06 178 LEU A N 1
ATOM 1397 C CA . LEU A 1 178 ? 3.974 1.206 -4.100 1.00 97.06 178 LEU A CA 1
ATOM 1398 C C . LEU A 1 178 ? 3.500 0.885 -2.680 1.00 97.06 178 LEU A C 1
ATOM 1400 O O . LEU A 1 178 ? 4.091 1.401 -1.735 1.00 97.06 178 LEU A O 1
ATOM 1404 N N . ALA A 1 179 ? 2.493 0.021 -2.503 1.00 97.12 179 ALA A N 1
ATOM 1405 C CA . ALA A 1 179 ? 1.999 -0.344 -1.172 1.00 97.12 179 ALA A CA 1
ATOM 1406 C C . ALA A 1 179 ? 3.119 -0.969 -0.328 1.00 97.12 179 ALA A C 1
ATOM 1408 O O . ALA A 1 179 ? 3.346 -0.576 0.818 1.00 97.12 179 ALA A O 1
ATOM 1409 N N . CYS A 1 180 ? 3.929 -1.842 -0.933 1.00 97.69 180 CYS A N 1
ATOM 1410 C CA . CYS A 1 180 ? 5.104 -2.412 -0.284 1.00 97.69 180 CYS A CA 1
ATOM 1411 C C . CYS A 1 180 ? 6.198 -1.390 0.066 1.00 97.69 180 CYS A C 1
ATOM 1413 O O . CYS A 1 180 ? 6.976 -1.627 0.995 1.00 97.69 180 CYS A O 1
ATOM 1415 N N . CYS A 1 181 ? 6.284 -0.247 -0.622 1.00 97.19 181 CYS A N 1
ATOM 1416 C CA . CYS A 1 181 ? 7.201 0.829 -0.234 1.00 97.19 181 CYS A CA 1
ATOM 1417 C C . CYS A 1 181 ? 6.800 1.495 1.096 1.00 97.19 181 CYS A C 1
ATOM 1419 O O . CYS A 1 181 ? 7.673 2.022 1.785 1.00 97.19 181 CYS A O 1
ATOM 1421 N N . PHE A 1 182 ? 5.525 1.430 1.491 1.00 97.12 182 PHE A N 1
ATOM 1422 C CA . PHE A 1 182 ? 5.017 2.002 2.744 1.00 97.12 182 PHE A CA 1
ATOM 1423 C C . PHE A 1 182 ? 5.021 1.022 3.932 1.00 97.12 182 PHE A C 1
ATOM 1425 O O . PHE A 1 182 ? 4.761 1.416 5.064 1.00 97.12 182 PHE A O 1
ATOM 1432 N N . GLU A 1 183 ? 5.377 -0.245 3.723 1.00 96.75 183 GLU A N 1
ATOM 1433 C CA . GLU A 1 183 ? 5.404 -1.253 4.795 1.00 96.75 183 GLU A CA 1
ATOM 1434 C C . GLU A 1 183 ? 6.554 -1.060 5.796 1.00 96.75 183 GLU A C 1
ATOM 1436 O O . GLU A 1 183 ? 6.434 -1.449 6.961 1.00 96.75 183 GLU A O 1
ATOM 1441 N N . ALA A 1 184 ? 7.679 -0.496 5.349 1.00 95.00 184 ALA A N 1
ATOM 1442 C CA . ALA A 1 184 ? 8.842 -0.219 6.189 1.00 95.00 184 ALA A CA 1
ATOM 1443 C C . ALA A 1 184 ? 8.660 1.120 6.902 1.00 95.00 184 ALA A C 1
ATOM 1445 O O . ALA A 1 184 ? 9.148 2.160 6.447 1.00 95.00 184 ALA A O 1
ATOM 1446 N N . VAL A 1 185 ? 7.898 1.076 7.994 1.00 93.00 185 VAL A N 1
ATOM 1447 C CA . VAL A 1 185 ? 7.472 2.259 8.735 1.00 93.00 185 VAL A CA 1
ATOM 1448 C C . VAL A 1 185 ? 8.133 2.345 10.106 1.00 93.00 185 VAL A C 1
ATOM 1450 O O . VAL A 1 185 ? 7.961 1.476 10.960 1.00 93.00 185 VAL A O 1
ATOM 1453 N N . ASP A 1 186 ? 8.851 3.443 10.317 1.00 91.00 186 ASP A N 1
ATOM 1454 C CA . ASP A 1 186 ? 9.235 3.917 11.641 1.00 91.00 186 ASP A CA 1
ATOM 1455 C C . ASP A 1 186 ? 8.211 4.948 12.110 1.00 91.00 186 ASP A C 1
ATOM 1457 O O . ASP A 1 186 ? 7.672 5.700 11.302 1.00 91.00 186 ASP A O 1
ATOM 1461 N N . ILE A 1 187 ? 7.977 5.042 13.415 1.00 88.81 187 ILE A N 1
ATOM 1462 C CA . ILE A 1 187 ? 7.187 6.133 13.992 1.00 88.81 187 ILE A CA 1
ATOM 1463 C C . ILE A 1 187 ? 8.142 7.124 14.650 1.00 88.81 187 ILE A C 1
ATOM 1465 O O . ILE A 1 187 ? 9.078 6.719 15.342 1.00 88.81 187 ILE A O 1
ATOM 1469 N N . ASP A 1 188 ? 7.950 8.412 14.390 1.00 85.12 188 ASP A N 1
ATOM 1470 C CA . ASP A 1 188 ? 8.664 9.469 15.099 1.00 85.12 188 ASP A CA 1
ATOM 1471 C C . ASP A 1 188 ? 8.050 9.791 16.467 1.00 85.12 188 ASP A C 1
ATOM 1473 O O . ASP A 1 188 ? 6.992 9.280 16.830 1.00 85.12 188 ASP A O 1
ATOM 1477 N N . ASP A 1 189 ? 8.716 10.648 17.239 1.00 81.19 189 ASP A N 1
ATOM 1478 C CA . ASP A 1 189 ? 8.275 10.996 18.595 1.00 81.19 189 ASP A CA 1
ATOM 1479 C C . ASP A 1 189 ? 6.908 11.703 18.616 1.00 81.19 189 ASP A C 1
ATOM 1481 O O . ASP A 1 189 ? 6.239 11.715 19.646 1.00 81.19 189 ASP A O 1
ATOM 1485 N N . SER A 1 190 ? 6.466 12.252 17.477 1.00 77.62 190 SER A N 1
ATOM 1486 C CA . SER A 1 190 ? 5.146 12.869 17.319 1.00 77.62 190 SER A CA 1
ATOM 1487 C C . SER A 1 190 ? 4.050 11.881 16.917 1.00 77.62 190 SER A C 1
ATOM 1489 O O . SER A 1 190 ? 2.894 12.275 16.831 1.00 77.62 190 SER A O 1
ATOM 1491 N N . GLY A 1 191 ? 4.376 10.602 16.696 1.00 80.38 191 GLY A N 1
ATOM 1492 C CA . GLY A 1 191 ? 3.414 9.580 16.274 1.00 80.38 191 GLY A CA 1
ATOM 1493 C C . GLY A 1 191 ? 3.277 9.431 14.757 1.00 80.38 191 GLY A C 1
ATOM 1494 O O . GLY A 1 191 ? 2.446 8.647 14.295 1.00 80.38 191 GLY A O 1
ATOM 1495 N N . ARG A 1 192 ? 4.102 10.130 13.969 1.00 87.44 192 ARG A N 1
ATOM 1496 C CA . ARG A 1 192 ? 3.993 10.155 12.506 1.00 87.44 192 ARG A CA 1
ATOM 1497 C C . ARG A 1 192 ? 4.850 9.092 11.839 1.00 87.44 192 ARG A C 1
ATOM 1499 O O . ARG A 1 192 ? 5.958 8.808 12.304 1.00 87.44 192 ARG A O 1
ATOM 1506 N N . PRO A 1 193 ? 4.383 8.531 10.714 1.00 94.31 193 PRO A N 1
ATOM 1507 C CA . PRO A 1 193 ? 5.140 7.542 9.980 1.00 94.31 193 PRO A CA 1
ATOM 1508 C C . PRO A 1 193 ? 6.295 8.185 9.204 1.00 94.31 193 PRO A C 1
ATOM 1510 O O . PRO A 1 193 ? 6.143 9.187 8.501 1.00 94.31 193 PRO A O 1
ATOM 1513 N N . ARG A 1 194 ? 7.459 7.547 9.283 1.00 93.94 194 ARG A N 1
ATOM 1514 C CA . ARG A 1 194 ? 8.613 7.757 8.412 1.00 93.94 194 ARG A CA 1
ATOM 1515 C C . ARG A 1 194 ? 8.837 6.481 7.622 1.00 93.94 194 ARG A C 1
ATOM 1517 O O . ARG A 1 194 ? 9.163 5.441 8.189 1.00 93.94 194 ARG A O 1
ATOM 1524 N N . PHE A 1 195 ? 8.673 6.577 6.311 1.00 94.81 195 PHE A N 1
ATOM 1525 C CA . PHE A 1 195 ? 8.823 5.437 5.419 1.00 94.81 195 PHE A CA 1
ATOM 1526 C C . PHE A 1 195 ? 10.254 5.332 4.917 1.00 94.81 195 PHE A C 1
ATOM 1528 O O . PHE A 1 195 ? 10.826 6.308 4.427 1.00 94.81 195 PHE A O 1
ATOM 1535 N N . ARG A 1 196 ? 10.821 4.131 5.020 1.00 94.06 196 ARG A N 1
ATOM 1536 C CA . ARG A 1 196 ? 12.146 3.794 4.493 1.00 94.06 196 ARG A CA 1
ATOM 1537 C C . ARG A 1 196 ? 12.017 2.585 3.574 1.00 94.06 196 ARG A C 1
ATOM 1539 O O . ARG A 1 196 ? 12.343 1.476 3.986 1.00 94.06 196 ARG A O 1
ATOM 1546 N N . PRO A 1 197 ? 11.546 2.768 2.326 1.00 94.81 197 PRO A N 1
ATOM 1547 C CA . PRO A 1 197 ? 11.228 1.658 1.427 1.00 94.81 197 PRO A CA 1
ATOM 1548 C C . PRO A 1 197 ? 12.369 0.649 1.258 1.00 94.81 197 PRO A C 1
ATOM 1550 O O . PRO A 1 197 ? 12.114 -0.548 1.155 1.00 94.81 197 PRO A O 1
ATOM 1553 N N . ARG A 1 198 ? 13.623 1.123 1.269 1.00 94.50 198 ARG A N 1
ATOM 1554 C CA . ARG A 1 198 ? 14.835 0.303 1.143 1.00 94.50 198 ARG A CA 1
ATOM 1555 C C . ARG A 1 198 ? 15.102 -0.592 2.361 1.00 94.50 198 ARG A C 1
ATOM 1557 O O . ARG A 1 198 ? 15.659 -1.676 2.202 1.00 94.50 198 ARG A O 1
ATOM 1564 N N . ASP A 1 199 ? 14.627 -0.186 3.536 1.00 94.56 199 ASP A N 1
ATOM 1565 C CA . ASP A 1 199 ? 14.751 -0.922 4.800 1.00 94.56 199 ASP A CA 1
ATOM 1566 C C . ASP A 1 199 ? 13.596 -1.919 5.003 1.00 94.56 199 ASP A C 1
ATOM 1568 O O . ASP A 1 199 ? 13.391 -2.442 6.099 1.00 94.56 199 ASP A O 1
ATOM 1572 N N . ASN A 1 200 ? 12.826 -2.231 3.951 1.00 96.31 200 ASN A N 1
ATOM 1573 C CA . ASN A 1 200 ? 11.811 -3.277 4.008 1.00 96.31 200 ASN A CA 1
ATOM 1574 C C . ASN A 1 200 ? 12.461 -4.670 4.049 1.00 96.31 200 ASN A C 1
ATOM 1576 O O . ASN A 1 200 ? 12.538 -5.386 3.049 1.00 96.31 200 ASN A O 1
ATOM 1580 N N . TYR A 1 201 ? 12.930 -5.076 5.231 1.00 94.94 201 TYR A N 1
ATOM 1581 C CA . TYR A 1 201 ? 13.621 -6.349 5.437 1.00 94.94 201 TYR A CA 1
ATOM 1582 C C . TYR A 1 201 ? 12.754 -7.570 5.108 1.00 94.94 201 TYR A C 1
ATOM 1584 O O . TYR A 1 201 ? 13.288 -8.588 4.672 1.00 94.94 201 TYR A O 1
ATOM 1592 N N . ILE A 1 202 ? 11.428 -7.480 5.261 1.00 94.19 202 ILE A N 1
ATOM 1593 C CA . ILE A 1 202 ? 10.506 -8.568 4.902 1.00 94.19 202 ILE A CA 1
ATOM 1594 C C . ILE A 1 202 ? 10.551 -8.809 3.390 1.00 94.19 202 ILE A C 1
ATOM 1596 O O . ILE A 1 202 ? 10.726 -9.952 2.947 1.00 94.19 202 ILE A O 1
ATOM 1600 N N . ARG A 1 203 ? 10.447 -7.739 2.592 1.00 97.50 203 ARG A N 1
ATOM 1601 C CA . ARG A 1 203 ? 10.529 -7.827 1.128 1.00 97.50 203 ARG A CA 1
ATOM 1602 C C . ARG A 1 203 ? 11.946 -8.131 0.662 1.00 97.50 203 ARG A C 1
ATOM 1604 O O . ARG A 1 203 ? 12.109 -9.001 -0.185 1.00 97.50 203 ARG A O 1
ATOM 1611 N N . ARG A 1 204 ? 12.976 -7.548 1.282 1.00 98.00 204 ARG A N 1
ATOM 1612 C CA . ARG A 1 204 ? 14.386 -7.850 0.984 1.00 98.00 204 ARG A CA 1
ATOM 1613 C C . ARG A 1 204 ? 14.723 -9.326 1.205 1.00 98.00 204 ARG A C 1
ATOM 1615 O O . ARG A 1 204 ? 15.350 -9.939 0.347 1.00 98.00 204 ARG A O 1
ATOM 1622 N N . ASN A 1 205 ? 14.292 -9.913 2.323 1.00 97.25 205 ASN A N 1
ATOM 1623 C CA . ASN A 1 205 ? 14.525 -11.331 2.609 1.00 97.25 205 ASN A CA 1
ATOM 1624 C C . ASN A 1 205 ? 13.747 -12.233 1.645 1.00 97.25 205 ASN A C 1
ATOM 1626 O O . ASN A 1 205 ? 14.318 -13.174 1.108 1.00 97.25 205 ASN A O 1
ATOM 1630 N N . SER A 1 206 ? 12.488 -11.895 1.352 1.00 97.44 206 SER A N 1
ATOM 1631 C CA . SER A 1 206 ? 11.680 -12.637 0.373 1.00 97.44 206 SER A CA 1
ATOM 1632 C C . SER A 1 206 ? 12.283 -12.579 -1.038 1.00 97.44 206 SER A C 1
ATOM 1634 O O . SER A 1 206 ? 12.322 -13.592 -1.730 1.00 97.44 206 SER A O 1
ATOM 1636 N N . LEU A 1 207 ? 12.811 -11.419 -1.449 1.00 98.31 207 LEU A N 1
ATOM 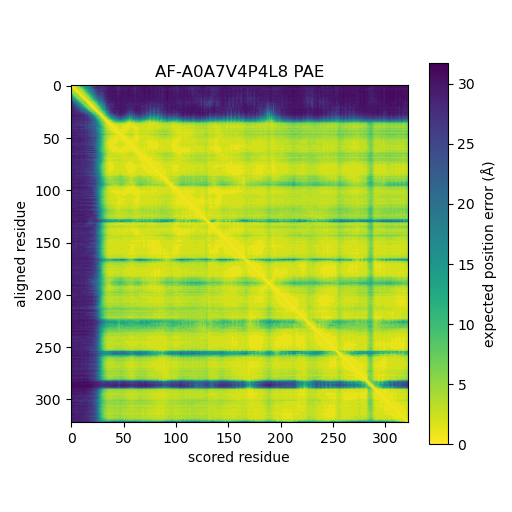1637 C CA . LEU A 1 207 ? 13.505 -11.246 -2.726 1.00 98.31 207 LEU A CA 1
ATOM 1638 C C . LEU A 1 207 ? 14.805 -12.054 -2.770 1.00 98.31 207 LEU A C 1
ATOM 1640 O O . LEU A 1 207 ? 15.097 -12.684 -3.782 1.00 98.31 207 LEU A O 1
ATOM 1644 N N . ARG A 1 208 ? 15.577 -12.061 -1.674 1.00 98.12 208 ARG A N 1
ATOM 1645 C CA . ARG A 1 208 ? 16.799 -12.867 -1.558 1.00 98.12 208 ARG A CA 1
ATOM 1646 C C . ARG A 1 208 ? 16.502 -14.354 -1.688 1.00 98.12 208 ARG A C 1
ATOM 1648 O O . ARG A 1 208 ? 17.182 -15.023 -2.459 1.00 98.12 208 ARG A O 1
ATOM 1655 N N . ASP A 1 209 ? 15.493 -14.849 -0.979 1.00 97.44 209 ASP A N 1
ATOM 1656 C CA . ASP A 1 209 ? 15.085 -16.252 -1.053 1.00 97.44 209 ASP A CA 1
ATOM 1657 C C . ASP A 1 209 ? 14.670 -16.627 -2.482 1.00 97.44 209 ASP A C 1
ATOM 1659 O O . ASP A 1 209 ? 15.150 -17.626 -3.016 1.00 97.44 209 ASP A O 1
ATOM 1663 N N . ALA A 1 210 ? 13.844 -15.793 -3.126 1.00 97.25 210 ALA A N 1
ATOM 1664 C CA . ALA A 1 210 ? 13.408 -16.001 -4.505 1.00 97.25 210 ALA A CA 1
ATOM 1665 C C . ALA A 1 210 ? 14.583 -15.995 -5.495 1.00 97.25 210 ALA A C 1
ATOM 1667 O O . ALA A 1 210 ? 14.658 -16.851 -6.374 1.00 97.25 210 ALA A O 1
ATOM 1668 N N . TYR A 1 211 ? 15.522 -15.057 -5.342 1.00 97.31 211 TYR A N 1
ATOM 1669 C CA . TYR A 1 211 ? 16.703 -14.953 -6.197 1.00 97.31 211 TYR A CA 1
ATOM 1670 C C . TYR A 1 211 ? 17.614 -16.177 -6.052 1.00 97.31 211 TYR A C 1
ATOM 1672 O O . TYR A 1 211 ? 17.967 -16.806 -7.047 1.00 97.31 211 TYR A O 1
ATOM 1680 N N . LEU A 1 212 ? 17.969 -16.553 -4.818 1.00 96.44 212 LEU A N 1
ATOM 1681 C CA . LEU A 1 212 ? 18.895 -17.661 -4.553 1.00 96.44 212 LEU A CA 1
ATOM 1682 C C . LEU A 1 212 ? 18.333 -19.024 -4.975 1.00 96.44 212 LEU A C 1
ATOM 1684 O O . LEU A 1 212 ? 19.103 -19.930 -5.281 1.00 96.44 212 LEU A O 1
ATOM 1688 N N . ARG A 1 213 ? 17.005 -19.171 -5.000 1.00 96.12 213 ARG A N 1
ATOM 1689 C CA . ARG A 1 213 ? 16.321 -20.399 -5.430 1.00 96.12 213 ARG A CA 1
ATOM 1690 C C . ARG A 1 213 ? 15.948 -20.409 -6.910 1.00 96.12 213 ARG A C 1
ATOM 1692 O O . ARG A 1 213 ? 15.375 -21.390 -7.367 1.00 96.12 213 ARG A O 1
ATOM 1699 N N . ASN A 1 214 ? 16.259 -19.343 -7.652 1.00 95.06 214 ASN A N 1
ATOM 1700 C CA . ASN A 1 214 ? 15.805 -19.156 -9.031 1.00 95.06 214 ASN A CA 1
ATOM 1701 C C . ASN A 1 214 ? 14.265 -19.246 -9.168 1.00 95.06 214 ASN A C 1
ATOM 1703 O O . ASN A 1 214 ? 13.736 -19.802 -10.124 1.00 95.06 214 ASN A O 1
ATOM 1707 N N . GLU A 1 215 ? 13.547 -18.709 -8.178 1.00 95.00 215 GLU A N 1
ATOM 1708 C CA . GLU A 1 215 ? 12.078 -18.717 -8.064 1.00 95.00 215 GLU A CA 1
ATOM 1709 C C . GLU A 1 215 ? 11.454 -17.334 -8.333 1.00 95.00 215 GLU A C 1
ATOM 1711 O O . GLU A 1 215 ? 10.257 -17.122 -8.092 1.00 95.00 215 GLU A O 1
ATOM 1716 N N . MET A 1 216 ? 12.253 -16.376 -8.814 1.00 96.19 216 MET A N 1
ATOM 1717 C CA . MET A 1 216 ? 11.736 -15.092 -9.282 1.00 96.19 216 MET A CA 1
ATOM 1718 C C . MET A 1 216 ? 10.807 -15.296 -10.484 1.00 96.19 216 MET A C 1
ATOM 1720 O O . MET A 1 216 ? 11.086 -16.080 -11.385 1.00 96.19 216 MET A O 1
ATOM 1724 N N . PHE A 1 217 ? 9.700 -14.567 -10.490 1.00 94.94 217 PHE A N 1
ATOM 1725 C CA . PHE A 1 217 ? 8.804 -14.404 -11.625 1.00 94.94 217 PHE A CA 1
ATOM 1726 C C . PHE A 1 217 ? 9.546 -13.737 -12.786 1.00 94.94 217 PHE A C 1
ATOM 1728 O O . PHE A 1 217 ? 10.362 -12.831 -12.573 1.00 94.94 217 PHE A O 1
ATOM 1735 N N . ASP A 1 218 ? 9.220 -14.140 -14.009 1.00 94.50 218 ASP A N 1
ATOM 1736 C CA . ASP A 1 218 ? 9.661 -13.418 -15.197 1.00 94.50 218 ASP A CA 1
ATOM 1737 C C . ASP A 1 218 ? 9.019 -12.027 -15.259 1.00 94.50 218 ASP A C 1
ATOM 1739 O O . ASP A 1 218 ? 7.907 -11.826 -14.777 1.00 94.50 218 ASP A O 1
ATOM 1743 N N . LEU A 1 219 ? 9.703 -11.046 -15.862 1.00 95.38 219 LEU A N 1
ATOM 1744 C CA . LEU A 1 219 ? 9.208 -9.664 -15.894 1.00 95.38 219 LEU A CA 1
ATOM 1745 C C . LEU A 1 219 ? 7.798 -9.548 -16.516 1.00 95.38 219 LEU A C 1
ATOM 1747 O O . LEU A 1 219 ? 6.943 -8.961 -15.856 1.00 95.38 219 LEU A O 1
ATOM 1751 N N . PRO A 1 220 ? 7.492 -10.146 -17.687 1.00 92.50 220 PRO A N 1
ATOM 1752 C CA . PRO A 1 220 ? 6.120 -10.168 -18.206 1.00 92.50 220 PRO A CA 1
ATOM 1753 C C . PRO A 1 220 ? 5.112 -10.797 -17.233 1.00 92.50 220 PRO A C 1
ATOM 1755 O O . PRO A 1 220 ? 4.000 -10.301 -17.083 1.00 92.50 220 PRO A O 1
ATOM 1758 N N . GLU A 1 221 ? 5.509 -11.848 -16.503 1.00 92.25 221 GLU A N 1
ATOM 1759 C CA . GLU A 1 221 ? 4.653 -12.483 -15.494 1.00 92.25 221 GLU A CA 1
ATOM 1760 C C . GLU A 1 221 ? 4.351 -11.509 -14.343 1.00 92.25 221 GLU A C 1
ATOM 1762 O O . GLU A 1 221 ? 3.194 -11.373 -13.951 1.00 92.25 221 GLU A O 1
ATOM 1767 N N . VAL A 1 222 ? 5.352 -10.774 -13.838 1.00 94.69 222 VAL A N 1
ATOM 1768 C CA . VAL A 1 222 ? 5.157 -9.736 -12.805 1.00 94.69 222 VAL A CA 1
ATOM 1769 C C . VAL A 1 222 ? 4.193 -8.650 -13.289 1.00 94.69 222 VAL A C 1
ATOM 1771 O O . VAL A 1 222 ? 3.303 -8.249 -12.541 1.00 94.69 222 VAL A O 1
ATOM 1774 N N . LEU A 1 223 ? 4.351 -8.187 -14.533 1.00 94.75 223 LEU A N 1
ATOM 1775 C CA . LEU A 1 223 ? 3.560 -7.088 -15.094 1.00 94.75 223 LEU A CA 1
ATOM 1776 C C . LEU A 1 223 ? 2.108 -7.488 -15.402 1.00 94.75 223 LEU A C 1
ATOM 1778 O O . LEU A 1 223 ? 1.209 -6.661 -15.243 1.00 94.75 223 LEU A O 1
ATOM 1782 N N . ALA A 1 224 ? 1.875 -8.740 -15.808 1.00 89.12 224 ALA A N 1
ATOM 1783 C CA . ALA A 1 224 ? 0.558 -9.257 -16.190 1.00 89.12 224 ALA A CA 1
ATOM 1784 C C . ALA A 1 224 ? -0.255 -9.862 -15.025 1.00 89.12 224 ALA A C 1
ATOM 1786 O O . ALA A 1 224 ? -1.450 -10.157 -15.150 1.00 89.12 224 ALA A O 1
ATOM 1787 N N . THR A 1 225 ? 0.387 -10.101 -13.882 1.00 85.81 225 THR A N 1
ATOM 1788 C CA . THR A 1 225 ? -0.249 -10.711 -12.709 1.00 85.81 225 THR A CA 1
ATOM 1789 C C . THR A 1 225 ? -1.207 -9.738 -12.002 1.00 85.81 225 THR A C 1
ATOM 1791 O O . THR A 1 225 ? -1.123 -8.524 -12.158 1.00 85.81 225 THR A O 1
ATOM 1794 N N . ASN A 1 226 ? -2.158 -10.267 -11.221 1.00 81.50 226 ASN A N 1
ATOM 1795 C CA . ASN A 1 226 ? -3.026 -9.483 -10.337 1.00 81.50 226 ASN A CA 1
ATOM 1796 C C . ASN A 1 226 ? -3.157 -10.127 -8.947 1.00 81.50 226 ASN A C 1
ATOM 1798 O O . ASN A 1 226 ? -2.961 -11.335 -8.800 1.00 81.50 226 ASN A O 1
ATOM 1802 N N . ALA A 1 227 ? -3.538 -9.328 -7.944 1.00 71.75 227 ALA A N 1
ATOM 1803 C CA . ALA A 1 227 ? -3.639 -9.754 -6.546 1.00 71.75 227 ALA A CA 1
ATOM 1804 C C . ALA A 1 227 ? -4.544 -10.982 -6.343 1.00 71.75 227 ALA A C 1
ATOM 1806 O O . ALA A 1 227 ? -4.169 -11.903 -5.623 1.00 71.75 227 ALA A O 1
ATOM 1807 N N . GLY A 1 228 ? -5.689 -11.054 -7.035 1.00 72.94 228 GLY A N 1
ATOM 1808 C CA . GLY A 1 228 ? -6.626 -12.180 -6.935 1.00 72.94 228 GLY A CA 1
ATOM 1809 C C . GLY A 1 228 ? -6.025 -13.521 -7.373 1.00 72.94 228 GLY A C 1
ATOM 1810 O O . GLY A 1 228 ? -6.281 -14.547 -6.748 1.00 72.94 228 GLY A O 1
ATOM 1811 N N . ARG A 1 229 ? -5.174 -13.519 -8.408 1.00 77.44 229 ARG A N 1
ATOM 1812 C CA . ARG A 1 229 ? -4.409 -14.710 -8.815 1.00 77.44 229 ARG A CA 1
ATOM 1813 C C . ARG A 1 229 ? -3.313 -15.043 -7.808 1.00 77.44 229 ARG A C 1
ATOM 1815 O O . ARG A 1 229 ? -3.111 -16.214 -7.504 1.00 77.44 229 ARG A O 1
ATOM 1822 N N . VAL A 1 230 ? -2.626 -14.027 -7.286 1.00 80.25 230 VAL A N 1
ATOM 1823 C CA . VAL A 1 230 ? -1.501 -14.202 -6.355 1.00 80.25 230 VAL A CA 1
ATOM 1824 C C . VAL A 1 230 ? -1.960 -14.819 -5.044 1.00 80.25 230 VAL A C 1
ATOM 1826 O O . VAL A 1 230 ? -1.345 -15.781 -4.604 1.00 80.25 230 VAL A O 1
ATOM 1829 N N . VAL A 1 231 ? -3.049 -14.344 -4.436 1.00 79.50 231 VAL A N 1
ATOM 1830 C CA . VAL A 1 231 ? -3.509 -14.851 -3.125 1.00 79.50 231 VAL A CA 1
ATOM 1831 C C . VAL A 1 231 ? -3.893 -16.335 -3.133 1.00 79.50 231 VAL A C 1
ATOM 1833 O O . VAL A 1 231 ? -3.904 -16.967 -2.079 1.00 79.50 231 VAL A O 1
ATOM 1836 N N . ALA A 1 232 ? -4.163 -16.908 -4.309 1.00 82.81 232 ALA A N 1
ATOM 1837 C CA . ALA A 1 232 ? -4.423 -18.335 -4.484 1.00 82.81 232 ALA A CA 1
ATOM 1838 C C . ALA A 1 232 ? -3.143 -19.183 -4.653 1.00 82.81 232 ALA A C 1
ATOM 1840 O O . ALA A 1 232 ? -3.214 -20.412 -4.658 1.00 82.81 232 ALA A O 1
ATOM 1841 N N . MET A 1 233 ? -1.970 -18.559 -4.804 1.00 87.00 233 MET A N 1
ATOM 1842 C CA . MET A 1 233 ? -0.693 -19.252 -4.983 1.00 87.00 233 MET A CA 1
ATOM 1843 C C . MET A 1 233 ? -0.110 -19.760 -3.652 1.00 87.00 233 MET A C 1
ATOM 1845 O O . MET A 1 233 ? -0.432 -19.248 -2.576 1.00 87.00 233 MET A O 1
ATOM 1849 N N . PRO A 1 234 ? 0.834 -20.722 -3.695 1.00 88.94 234 PRO A N 1
ATOM 1850 C CA . PRO A 1 234 ? 1.617 -21.096 -2.522 1.00 88.94 234 PRO A CA 1
ATOM 1851 C C . PRO A 1 234 ? 2.330 -19.892 -1.888 1.00 88.94 234 PRO A C 1
ATOM 1853 O O . PRO A 1 234 ? 2.882 -19.040 -2.586 1.00 88.94 234 PRO A O 1
ATOM 1856 N N . THR A 1 235 ? 2.399 -19.854 -0.553 1.00 89.06 235 THR A N 1
ATOM 1857 C CA . THR A 1 235 ? 2.974 -18.731 0.214 1.00 89.06 235 THR 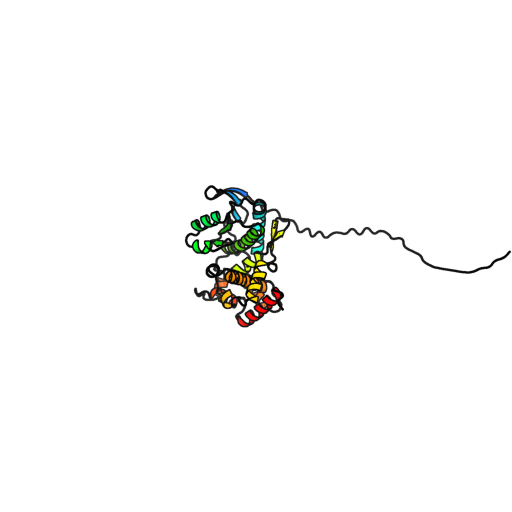A CA 1
ATOM 1858 C C . THR A 1 235 ? 4.367 -18.271 -0.252 1.00 89.06 235 THR A C 1
ATOM 1860 O O . THR A 1 235 ? 4.598 -17.062 -0.271 1.00 89.06 235 THR A O 1
ATOM 1863 N N . PRO A 1 236 ? 5.317 -19.151 -0.639 1.00 91.06 236 PRO A N 1
ATOM 1864 C CA . PRO A 1 236 ? 6.587 -18.705 -1.213 1.00 91.06 236 PRO A CA 1
ATOM 1865 C C . PRO A 1 236 ? 6.408 -17.853 -2.476 1.00 91.06 236 PRO A C 1
ATOM 1867 O O . PRO A 1 236 ? 6.958 -16.760 -2.528 1.00 91.06 236 PRO A O 1
ATOM 1870 N N . ARG A 1 237 ? 5.563 -18.277 -3.428 1.00 92.31 237 ARG A N 1
ATOM 1871 C CA . ARG A 1 237 ? 5.282 -17.521 -4.662 1.00 92.31 237 ARG A CA 1
ATOM 1872 C C . ARG A 1 237 ? 4.591 -16.191 -4.374 1.00 92.31 237 ARG A C 1
ATOM 1874 O O . ARG A 1 237 ? 4.976 -15.188 -4.962 1.00 92.31 237 ARG A O 1
ATOM 1881 N N . VAL A 1 238 ? 3.661 -16.152 -3.414 1.00 91.94 238 VAL A N 1
ATOM 1882 C CA . VAL A 1 238 ? 3.063 -14.889 -2.942 1.00 91.94 238 VAL A CA 1
ATOM 1883 C C . VAL A 1 238 ? 4.157 -13.925 -2.489 1.00 91.94 238 VAL A C 1
ATOM 1885 O O . VAL A 1 238 ? 4.256 -12.809 -2.990 1.00 91.94 238 VAL A O 1
ATOM 1888 N N . ARG A 1 239 ? 5.029 -14.366 -1.576 1.00 93.81 239 ARG A N 1
ATOM 1889 C CA . ARG A 1 239 ? 6.116 -13.528 -1.051 1.00 93.81 239 ARG A CA 1
ATOM 1890 C C . ARG A 1 239 ? 7.062 -13.049 -2.151 1.00 93.81 239 ARG A C 1
ATOM 1892 O O . ARG A 1 239 ? 7.423 -11.875 -2.131 1.00 93.81 239 ARG A O 1
ATOM 1899 N N . SER A 1 240 ? 7.414 -13.914 -3.102 1.00 95.75 240 SER A N 1
ATOM 1900 C CA . SER A 1 240 ? 8.262 -13.562 -4.245 1.00 95.75 240 SER A CA 1
ATOM 1901 C C . SER A 1 240 ? 7.624 -12.488 -5.126 1.00 95.75 240 SER A C 1
ATOM 1903 O O . SER A 1 240 ? 8.293 -11.508 -5.439 1.00 95.75 240 SER A O 1
ATOM 1905 N N . TYR A 1 241 ? 6.332 -12.610 -5.457 1.00 95.69 241 TYR A N 1
ATOM 1906 C CA . TYR A 1 241 ? 5.623 -11.617 -6.274 1.00 95.69 241 TYR A CA 1
ATOM 1907 C C . TYR A 1 241 ? 5.679 -10.223 -5.639 1.00 95.69 241 TYR A C 1
ATOM 1909 O O . TYR A 1 241 ? 6.188 -9.287 -6.250 1.00 95.69 241 TYR A O 1
ATOM 1917 N N . TYR A 1 242 ? 5.245 -10.099 -4.382 1.00 95.88 242 TYR A N 1
ATOM 1918 C CA . TYR A 1 242 ? 5.247 -8.813 -3.679 1.00 95.88 242 TYR A CA 1
ATOM 1919 C C . TYR A 1 242 ? 6.662 -8.249 -3.469 1.00 95.88 242 TYR A C 1
ATOM 1921 O O . TYR A 1 242 ? 6.872 -7.040 -3.474 1.00 95.88 242 TYR A O 1
ATOM 1929 N N . ALA A 1 243 ? 7.661 -9.112 -3.275 1.00 97.69 243 ALA A N 1
ATOM 1930 C CA . ALA A 1 243 ? 9.050 -8.678 -3.169 1.00 97.69 243 ALA A CA 1
ATOM 1931 C C . ALA A 1 243 ? 9.608 -8.173 -4.514 1.00 97.69 243 ALA A C 1
ATOM 1933 O O . ALA A 1 243 ? 10.414 -7.238 -4.550 1.00 97.69 243 ALA A O 1
ATOM 1934 N N . GLN A 1 244 ? 9.170 -8.755 -5.631 1.00 97.81 244 GLN A N 1
ATOM 1935 C CA . GLN A 1 244 ? 9.556 -8.297 -6.961 1.00 97.81 244 GLN A CA 1
ATOM 1936 C C . GLN A 1 244 ? 8.853 -7.002 -7.355 1.00 97.81 244 GLN A C 1
ATOM 1938 O O . GLN A 1 244 ? 9.527 -6.098 -7.836 1.00 97.81 244 GLN A O 1
ATOM 1943 N N . THR A 1 245 ? 7.552 -6.847 -7.094 1.00 97.56 245 THR A N 1
ATOM 1944 C CA . THR A 1 245 ? 6.856 -5.573 -7.351 1.00 97.56 245 THR A CA 1
ATOM 1945 C C . THR A 1 245 ? 7.426 -4.441 -6.496 1.00 97.56 245 THR A C 1
ATOM 1947 O O . THR A 1 245 ? 7.688 -3.361 -7.023 1.00 97.56 245 THR A O 1
ATOM 1950 N N . TRP A 1 246 ? 7.721 -4.699 -5.215 1.00 98.31 246 TRP A N 1
ATOM 1951 C CA . TRP A 1 246 ? 8.425 -3.759 -4.334 1.00 98.31 246 TRP A CA 1
ATOM 1952 C C . TRP A 1 246 ? 9.765 -3.309 -4.917 1.00 98.31 246 TRP A C 1
ATOM 1954 O O . TRP A 1 246 ? 10.015 -2.115 -5.042 1.00 98.31 246 TRP A O 1
ATOM 1964 N N . SER A 1 247 ? 10.639 -4.250 -5.282 1.00 98.12 247 SER A N 1
ATOM 1965 C CA . SER A 1 247 ? 11.976 -3.906 -5.782 1.00 98.12 247 SER A CA 1
ATOM 1966 C C . SER A 1 247 ? 11.945 -3.281 -7.176 1.00 98.12 247 SER A C 1
ATOM 1968 O O . SER A 1 247 ? 12.783 -2.433 -7.470 1.00 98.12 247 SER A O 1
ATOM 1970 N N . LEU A 1 248 ? 10.975 -3.654 -8.016 1.00 97.81 248 LEU A N 1
ATOM 1971 C CA . LEU A 1 248 ? 10.735 -3.024 -9.311 1.00 97.81 248 LEU A CA 1
ATOM 1972 C C . LEU A 1 248 ? 10.357 -1.549 -9.137 1.00 97.81 248 LEU A C 1
ATOM 1974 O O . LEU A 1 248 ? 10.973 -0.679 -9.745 1.00 97.81 248 LEU A O 1
ATOM 1978 N N . VAL A 1 249 ? 9.382 -1.259 -8.272 1.00 97.62 249 VAL A N 1
ATOM 1979 C CA . VAL A 1 249 ? 8.978 0.119 -7.966 1.00 97.62 249 VAL A CA 1
ATOM 1980 C C . VAL A 1 249 ? 10.109 0.882 -7.277 1.00 97.62 249 VAL A C 1
ATOM 1982 O O . VAL A 1 249 ? 10.371 2.025 -7.641 1.00 97.62 249 VAL A O 1
ATOM 1985 N N . LEU A 1 250 ? 10.838 0.255 -6.350 1.00 96.88 250 LEU A N 1
ATOM 1986 C CA . LEU A 1 250 ? 11.989 0.869 -5.686 1.00 96.88 250 LEU A CA 1
ATOM 1987 C C . LEU A 1 250 ? 13.058 1.315 -6.693 1.00 96.88 250 LEU A C 1
ATOM 1989 O O . LEU A 1 250 ? 13.530 2.444 -6.607 1.00 96.88 250 LEU A O 1
ATOM 1993 N N . MET A 1 251 ? 13.395 0.471 -7.675 1.00 96.31 251 MET A N 1
ATOM 1994 C CA . MET A 1 251 ? 14.343 0.808 -8.745 1.00 96.31 251 MET A CA 1
ATOM 1995 C C . MET A 1 251 ? 13.899 2.045 -9.537 1.00 96.31 251 MET A C 1
ATOM 1997 O O . MET A 1 251 ? 14.705 2.937 -9.796 1.00 96.31 251 MET A O 1
ATOM 2001 N N . LEU A 1 252 ? 12.614 2.111 -9.899 1.00 96.44 252 LEU A N 1
ATOM 2002 C CA . LEU A 1 252 ? 12.049 3.228 -10.663 1.00 96.44 252 LEU A CA 1
ATOM 2003 C C . LEU A 1 252 ? 11.952 4.521 -9.838 1.00 96.44 252 LEU A C 1
ATOM 2005 O O . LEU A 1 252 ? 12.050 5.612 -10.398 1.00 96.44 252 LEU A O 1
ATOM 2009 N N . LEU A 1 253 ? 11.776 4.414 -8.517 1.00 93.69 253 LEU A N 1
ATOM 2010 C CA . LEU A 1 253 ? 11.761 5.556 -7.600 1.00 93.69 253 LEU A CA 1
ATOM 2011 C C . LEU A 1 253 ? 13.165 6.108 -7.322 1.00 93.69 253 LEU A C 1
ATOM 2013 O O . LEU A 1 253 ? 13.337 7.326 -7.301 1.00 93.69 253 LEU A O 1
ATOM 2017 N N . GLU A 1 254 ? 14.152 5.237 -7.090 1.00 90.00 254 GLU A N 1
ATOM 2018 C CA . GLU A 1 254 ? 15.510 5.648 -6.711 1.00 90.00 254 GLU A CA 1
ATOM 2019 C C . GLU A 1 254 ? 16.276 6.296 -7.866 1.00 90.00 254 GLU A C 1
ATOM 2021 O O . GLU A 1 254 ? 17.072 7.190 -7.596 1.00 90.00 254 GLU A O 1
ATOM 2026 N N . ALA A 1 255 ? 15.999 5.890 -9.114 1.00 80.44 255 ALA A N 1
ATOM 2027 C CA . ALA A 1 255 ? 16.606 6.407 -10.341 1.00 80.44 255 ALA A CA 1
ATOM 2028 C C . ALA A 1 255 ? 18.142 6.510 -10.268 1.00 80.44 255 ALA A C 1
ATOM 2030 O O . ALA A 1 255 ? 18.703 7.487 -9.776 1.00 80.44 255 ALA A O 1
ATOM 2031 N N . ASP A 1 256 ? 18.857 5.536 -10.825 1.00 77.44 256 ASP A N 1
ATOM 2032 C CA . ASP A 1 256 ? 20.295 5.693 -11.053 1.00 77.44 256 ASP A CA 1
ATOM 2033 C C . ASP A 1 256 ? 20.593 6.202 -12.472 1.00 77.44 256 ASP A C 1
ATOM 2035 O O . ASP A 1 256 ? 19.715 6.287 -13.333 1.00 77.44 256 ASP A O 1
ATOM 2039 N N . GLY A 1 257 ? 21.857 6.540 -12.743 1.00 72.44 257 GLY A N 1
ATOM 2040 C CA . GLY A 1 257 ? 22.274 7.042 -14.057 1.00 72.44 257 GLY A CA 1
ATOM 2041 C C . GLY A 1 257 ? 21.960 6.102 -15.233 1.00 72.44 257 GLY A C 1
ATOM 2042 O O . GLY A 1 257 ? 21.990 6.548 -16.374 1.00 72.44 257 GLY A O 1
ATOM 2043 N N . THR A 1 258 ? 21.631 4.828 -14.981 1.00 79.81 258 THR A N 1
ATOM 2044 C CA . THR A 1 258 ? 21.277 3.838 -16.013 1.00 79.81 258 THR A CA 1
ATOM 2045 C C . THR A 1 258 ? 19.772 3.651 -16.208 1.00 79.81 258 THR A C 1
ATOM 2047 O O . THR A 1 258 ? 19.369 2.934 -17.120 1.00 79.81 258 THR A O 1
ATOM 2050 N N . THR A 1 259 ? 18.951 4.288 -15.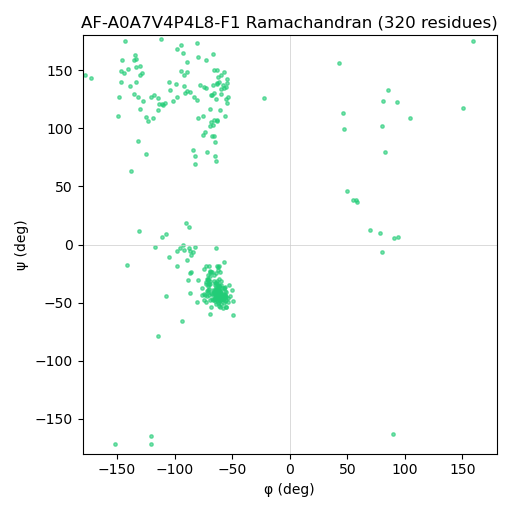367 1.00 87.00 259 THR A N 1
ATOM 2051 C CA . THR A 1 259 ? 17.483 4.142 -15.320 1.00 87.00 259 THR A CA 1
ATOM 2052 C C . THR A 1 259 ? 16.752 5.486 -15.316 1.00 87.00 259 THR A C 1
ATOM 2054 O O . THR A 1 259 ? 15.550 5.552 -15.071 1.00 87.00 259 THR A O 1
ATOM 2057 N N . ALA A 1 260 ? 17.465 6.584 -15.585 1.00 90.44 260 ALA A N 1
ATOM 2058 C CA . ALA A 1 260 ? 16.923 7.938 -15.492 1.00 90.44 260 ALA A CA 1
ATOM 2059 C C . ALA A 1 260 ? 15.702 8.167 -16.403 1.00 90.44 260 ALA A C 1
ATOM 2061 O O . ALA A 1 260 ? 14.755 8.841 -15.997 1.00 90.44 260 ALA A O 1
ATOM 2062 N N . ARG A 1 261 ? 15.702 7.586 -17.613 1.00 93.00 261 ARG A N 1
ATOM 2063 C CA . ARG A 1 261 ? 14.577 7.690 -18.554 1.00 93.00 261 ARG A CA 1
ATOM 2064 C C . ARG A 1 261 ? 13.361 6.918 -18.046 1.00 93.00 261 ARG A C 1
ATOM 2066 O O . ARG A 1 261 ? 12.263 7.464 -18.029 1.00 93.00 261 ARG A O 1
ATOM 2073 N N . GLU A 1 262 ? 13.564 5.681 -17.608 1.00 95.50 262 GLU A N 1
ATOM 2074 C CA . GLU A 1 262 ? 12.524 4.831 -17.029 1.00 95.50 262 GLU A CA 1
ATOM 2075 C C . GLU A 1 262 ? 11.917 5.454 -15.768 1.00 95.50 262 GLU A C 1
ATOM 2077 O O . GLU A 1 262 ? 10.703 5.419 -15.586 1.00 95.50 262 GLU A O 1
ATOM 2082 N N . ALA A 1 263 ? 12.744 6.074 -14.925 1.00 95.31 263 ALA A N 1
ATOM 2083 C CA . ALA A 1 263 ? 12.293 6.777 -13.734 1.00 95.31 263 ALA A CA 1
ATOM 2084 C C . ALA A 1 263 ? 11.436 8.005 -14.069 1.00 95.31 263 ALA A C 1
ATOM 2086 O O . ALA A 1 263 ? 10.422 8.240 -13.415 1.00 95.31 263 ALA A O 1
ATOM 2087 N N . GLU A 1 264 ? 11.799 8.781 -15.095 1.00 95.62 264 GLU A N 1
ATOM 2088 C CA . GLU A 1 264 ? 10.970 9.911 -15.529 1.00 95.62 264 GLU A CA 1
ATOM 2089 C C . GLU A 1 264 ? 9.630 9.443 -16.100 1.00 95.62 264 GLU A C 1
ATOM 2091 O O . GLU A 1 264 ? 8.572 9.943 -15.714 1.00 95.62 264 GLU A O 1
ATOM 2096 N N . GLY A 1 265 ? 9.665 8.401 -16.928 1.00 97.19 265 GLY A N 1
ATOM 2097 C CA . GLY A 1 265 ? 8.472 7.717 -17.406 1.00 97.19 265 GLY A CA 1
ATOM 2098 C C . GLY A 1 265 ? 7.580 7.201 -16.273 1.00 97.19 265 GLY A C 1
ATOM 2099 O O . GLY A 1 265 ? 6.359 7.356 -16.304 1.00 97.19 265 GLY A O 1
ATOM 2100 N N . PHE A 1 266 ? 8.179 6.665 -15.210 1.00 97.56 266 PHE A N 1
ATOM 2101 C CA . PHE A 1 266 ? 7.445 6.243 -14.022 1.00 97.56 266 PHE A CA 1
ATOM 2102 C C . PHE A 1 266 ? 6.825 7.426 -13.262 1.00 97.56 266 PHE A C 1
ATOM 2104 O O . PHE A 1 266 ? 5.677 7.335 -12.835 1.00 97.56 266 PHE A O 1
ATOM 2111 N N . ARG A 1 267 ? 7.503 8.576 -13.148 1.00 96.12 267 ARG A N 1
ATOM 2112 C CA . ARG A 1 267 ? 6.907 9.797 -12.561 1.00 96.12 267 ARG A CA 1
ATOM 2113 C C . ARG A 1 267 ? 5.740 10.330 -13.390 1.00 96.12 267 ARG A C 1
ATOM 2115 O O . ARG A 1 267 ? 4.758 10.818 -12.829 1.00 96.12 267 ARG A O 1
ATOM 2122 N N . GLU A 1 268 ? 5.817 10.246 -14.717 1.00 96.38 268 GLU A N 1
ATOM 2123 C CA . GLU A 1 268 ? 4.666 10.503 -15.591 1.00 96.38 268 GLU A CA 1
ATOM 2124 C C . GLU A 1 268 ? 3.516 9.534 -15.306 1.00 96.38 268 GLU A C 1
ATOM 2126 O O . GLU A 1 268 ? 2.375 9.976 -15.158 1.00 96.38 268 GLU A O 1
ATOM 2131 N N . LEU A 1 269 ? 3.814 8.240 -15.149 1.00 96.75 269 LEU A N 1
ATOM 2132 C CA . LEU A 1 269 ? 2.812 7.233 -14.809 1.00 96.75 269 LEU A CA 1
ATOM 2133 C C . LEU A 1 269 ? 2.126 7.541 -13.476 1.00 96.75 269 LEU A C 1
ATOM 2135 O O . LEU A 1 269 ? 0.904 7.482 -13.405 1.00 96.75 269 LEU A O 1
ATOM 2139 N N . LEU A 1 270 ? 2.867 7.922 -12.431 1.00 96.00 270 LEU A N 1
ATOM 2140 C CA . LEU A 1 270 ? 2.283 8.266 -11.126 1.00 96.00 270 LEU A CA 1
ATOM 2141 C C . LEU A 1 270 ? 1.323 9.465 -11.203 1.00 96.00 270 LEU A C 1
ATOM 2143 O O . LEU A 1 270 ? 0.301 9.491 -10.513 1.00 96.00 270 LEU A O 1
ATOM 2147 N N . ARG A 1 271 ? 1.603 10.445 -12.071 1.00 94.75 271 ARG A N 1
ATOM 2148 C CA . ARG A 1 271 ? 0.686 11.569 -12.321 1.00 94.75 271 ARG A CA 1
ATOM 2149 C C . ARG A 1 271 ? -0.596 11.095 -13.001 1.00 94.75 271 ARG A C 1
ATOM 2151 O O . ARG A 1 271 ? -1.690 11.408 -12.526 1.00 94.75 271 ARG A O 1
ATOM 2158 N N . ASP A 1 272 ? -0.457 10.280 -14.041 1.00 95.19 272 ASP A N 1
ATOM 2159 C CA . ASP A 1 272 ? -1.575 9.784 -14.846 1.00 95.19 272 ASP A CA 1
ATOM 2160 C C . ASP A 1 272 ? -2.291 8.569 -14.218 1.00 95.19 272 ASP A C 1
ATOM 2162 O O . ASP A 1 272 ? -3.293 8.094 -14.759 1.00 95.19 272 ASP A O 1
ATOM 2166 N N . LEU A 1 273 ? -1.820 8.064 -13.076 1.00 95.00 273 LEU A N 1
ATOM 2167 C CA . LEU A 1 273 ? -2.301 6.828 -12.470 1.00 95.00 273 LEU A CA 1
ATOM 2168 C C . LEU A 1 273 ? -3.821 6.862 -12.237 1.00 95.00 273 LEU A C 1
ATOM 2170 O O . LEU A 1 273 ? -4.364 7.779 -11.612 1.00 95.00 273 LEU A O 1
ATOM 2174 N N . GLY A 1 274 ? -4.518 5.857 -12.768 1.00 92.31 274 GLY A N 1
ATOM 2175 C CA . GLY A 1 274 ? -5.975 5.742 -12.674 1.00 92.31 274 GLY A CA 1
ATOM 2176 C C . GLY A 1 274 ? -6.766 6.774 -13.492 1.00 92.31 274 GLY A C 1
ATOM 2177 O O . GLY A 1 274 ? -7.970 6.892 -13.281 1.00 92.31 274 GLY A O 1
ATOM 2178 N N . THR A 1 275 ? -6.139 7.520 -14.406 1.00 93.25 275 THR A N 1
ATOM 2179 C CA . THR A 1 275 ? -6.827 8.447 -15.327 1.00 93.25 275 THR A CA 1
ATOM 2180 C C . THR A 1 275 ? -7.183 7.779 -16.657 1.00 93.25 275 THR A C 1
ATOM 2182 O O . THR A 1 275 ? -6.619 6.745 -17.026 1.00 93.25 275 THR A O 1
ATOM 2185 N N . ASP A 1 276 ? -8.064 8.407 -17.439 1.00 91.88 276 ASP A N 1
ATOM 2186 C CA . ASP A 1 276 ? -8.309 7.988 -18.825 1.00 91.88 276 ASP A CA 1
ATOM 2187 C C . ASP A 1 276 ? -7.110 8.258 -19.743 1.00 91.88 276 ASP A C 1
ATOM 2189 O O . ASP A 1 276 ? -6.924 7.540 -20.723 1.00 91.88 276 ASP A O 1
ATOM 2193 N N . ARG A 1 277 ? -6.234 9.213 -19.392 1.00 93.44 277 ARG A N 1
ATOM 2194 C CA . ARG A 1 277 ? -4.978 9.459 -20.115 1.00 93.44 277 ARG A CA 1
ATOM 2195 C C . ARG A 1 277 ? -4.042 8.255 -20.042 1.00 93.44 277 ARG A C 1
ATOM 2197 O O . ARG A 1 277 ? -3.498 7.861 -21.070 1.00 93.44 277 ARG A O 1
ATOM 2204 N N . MET A 1 278 ? -3.909 7.636 -18.867 1.00 94.38 278 MET A N 1
ATOM 2205 C CA . MET A 1 278 ? -3.132 6.401 -18.712 1.00 94.38 278 MET A CA 1
ATOM 2206 C C . MET A 1 278 ? -3.697 5.275 -19.577 1.00 94.38 278 MET A C 1
ATOM 2208 O O . MET A 1 278 ? -2.937 4.617 -20.284 1.00 94.38 278 MET A O 1
ATOM 2212 N N . LYS A 1 279 ? -5.023 5.079 -19.567 1.00 91.31 279 LYS A N 1
ATOM 2213 C CA . LYS A 1 279 ? -5.674 4.065 -20.413 1.00 91.31 279 LYS A CA 1
ATOM 2214 C C . LYS A 1 279 ? -5.429 4.338 -21.898 1.00 91.31 279 LYS A C 1
ATOM 2216 O O . LYS A 1 279 ? -5.030 3.437 -22.620 1.00 91.31 279 LYS A O 1
ATOM 2221 N N . ALA A 1 280 ? -5.620 5.581 -22.342 1.00 91.75 280 ALA A N 1
ATOM 2222 C CA . ALA A 1 280 ? -5.421 5.969 -23.735 1.00 91.75 280 ALA A CA 1
ATOM 2223 C C . ALA A 1 280 ? -3.969 5.765 -24.195 1.00 91.75 280 ALA A C 1
ATOM 2225 O O . ALA A 1 280 ? -3.746 5.295 -25.306 1.00 91.75 280 ALA A O 1
ATOM 2226 N N . ARG A 1 281 ? -2.989 6.075 -23.335 1.00 93.62 281 ARG A N 1
ATOM 2227 C CA . ARG A 1 281 ? -1.561 5.890 -23.628 1.00 93.62 281 ARG A CA 1
ATOM 2228 C C . ARG A 1 281 ? -1.146 4.417 -23.651 1.00 93.62 281 ARG A C 1
ATOM 2230 O O . ARG A 1 281 ? -0.322 4.052 -24.479 1.00 93.62 281 ARG A O 1
ATOM 2237 N N . ALA A 1 282 ? -1.725 3.583 -22.786 1.00 89.75 282 ALA A N 1
ATOM 2238 C CA . ALA A 1 282 ? -1.509 2.134 -22.806 1.00 89.75 282 ALA A CA 1
ATOM 2239 C C . ALA A 1 282 ? -2.141 1.451 -24.036 1.00 89.75 282 ALA A C 1
ATOM 2241 O O . ALA A 1 282 ? -1.687 0.387 -24.444 1.00 89.75 282 ALA A O 1
ATOM 2242 N N . GLY A 1 283 ? -3.154 2.071 -24.649 1.00 83.44 283 GLY A N 1
ATOM 2243 C CA . GLY A 1 283 ? -3.861 1.533 -25.808 1.00 83.44 283 GLY A CA 1
ATOM 2244 C C . GLY A 1 283 ? -5.059 0.661 -25.424 1.00 83.44 283 GLY A C 1
ATOM 2245 O O . GLY A 1 283 ? -5.601 0.748 -24.320 1.00 83.44 283 GLY A O 1
ATOM 2246 N N . THR A 1 284 ? -5.548 -0.144 -26.371 1.00 65.00 284 THR A N 1
ATOM 2247 C CA . THR A 1 284 ? -6.747 -0.964 -26.161 1.00 65.00 284 THR A CA 1
ATOM 2248 C C . THR A 1 284 ? -6.471 -2.073 -25.147 1.00 65.00 284 THR A C 1
ATOM 2250 O O . THR A 1 284 ? -5.842 -3.086 -25.452 1.00 65.00 284 THR A O 1
ATOM 2253 N N . VAL A 1 285 ? -7.005 -1.886 -23.941 1.00 58.53 285 VAL A N 1
ATOM 2254 C CA . VAL A 1 285 ? -6.926 -2.849 -22.844 1.00 58.53 285 VAL A CA 1
ATOM 2255 C C . VAL A 1 285 ? -7.659 -4.133 -23.231 1.00 58.53 285 VAL A C 1
ATOM 2257 O O . VAL A 1 285 ? -8.888 -4.182 -23.258 1.00 58.53 285 VAL A O 1
ATOM 2260 N N . SER A 1 286 ? -6.910 -5.197 -23.509 1.00 52.84 286 SER A N 1
ATOM 2261 C CA . SER A 1 286 ? -7.474 -6.545 -23.562 1.00 52.84 286 SER A CA 1
ATOM 2262 C C . SER A 1 286 ? -7.778 -7.011 -22.137 1.00 52.84 286 SER A C 1
ATOM 2264 O O . SER A 1 286 ? -6.936 -6.886 -21.246 1.00 52.84 286 SER A O 1
ATOM 2266 N N . MET A 1 287 ? -8.959 -7.597 -21.908 1.00 49.44 287 MET A N 1
ATOM 2267 C CA . MET A 1 287 ? -9.341 -8.154 -20.598 1.00 49.44 287 MET A CA 1
ATOM 2268 C C . MET A 1 287 ? -8.455 -9.336 -20.143 1.00 49.44 287 MET A C 1
ATOM 2270 O O . MET A 1 287 ? -8.617 -9.830 -19.029 1.00 49.44 287 MET A O 1
ATOM 2274 N N . ASN A 1 288 ? -7.490 -9.775 -20.961 1.00 50.72 288 ASN A N 1
ATOM 2275 C CA . ASN A 1 288 ? -6.683 -10.979 -20.739 1.00 50.72 288 ASN A CA 1
ATOM 2276 C C . ASN A 1 288 ? -5.377 -10.778 -19.942 1.00 50.72 288 ASN A C 1
ATOM 2278 O O . ASN A 1 288 ? -4.525 -11.662 -19.944 1.00 50.72 288 ASN A O 1
ATOM 2282 N N . GLY A 1 289 ? -5.225 -9.677 -19.200 1.00 56.59 289 GLY A N 1
ATOM 2283 C CA . GLY A 1 289 ? -4.110 -9.506 -18.251 1.00 56.59 289 GLY A CA 1
ATOM 2284 C C . GLY A 1 289 ? -2.878 -8.780 -18.795 1.00 56.59 289 GLY A C 1
ATOM 2285 O O . GLY A 1 289 ? -1.900 -8.651 -18.077 1.00 56.59 289 GLY A O 1
ATOM 2286 N N . ASP A 1 290 ? -2.937 -8.237 -20.008 1.00 77.69 290 ASP A N 1
ATOM 2287 C CA . ASP A 1 290 ? -1.831 -7.481 -20.620 1.00 77.69 290 ASP A CA 1
ATOM 2288 C C . ASP A 1 290 ? -1.797 -5.998 -20.186 1.00 77.69 290 ASP A C 1
ATOM 2290 O O . ASP A 1 290 ? -0.860 -5.261 -20.465 1.00 77.69 290 ASP A O 1
ATOM 2294 N N . PHE A 1 291 ? -2.807 -5.525 -19.444 1.00 88.44 291 PHE A N 1
ATOM 2295 C CA . PHE A 1 291 ? -2.912 -4.106 -19.084 1.00 88.44 291 PHE A CA 1
ATOM 2296 C C . PHE A 1 291 ? -1.674 -3.563 -18.358 1.00 88.44 291 PHE A C 1
ATOM 2298 O O . PHE A 1 291 ? -1.209 -2.462 -18.649 1.00 88.44 291 PHE A O 1
ATOM 2305 N N . GLY A 1 292 ? -1.137 -4.325 -17.402 1.00 92.75 292 GLY A N 1
ATOM 2306 C CA . GLY A 1 292 ? 0.014 -3.876 -16.625 1.00 92.75 292 GLY A CA 1
ATOM 2307 C C . GLY A 1 292 ? 1.302 -3.808 -17.444 1.00 92.75 292 GLY A C 1
ATOM 2308 O O . GLY A 1 292 ? 2.092 -2.886 -17.230 1.00 92.75 292 GLY A O 1
ATOM 2309 N N . GLU A 1 293 ? 1.481 -4.716 -18.407 1.00 93.88 293 GLU A N 1
ATOM 2310 C CA . GLU A 1 293 ? 2.603 -4.690 -19.347 1.00 93.88 293 GLU A CA 1
ATOM 2311 C C . GLU A 1 293 ? 2.447 -3.557 -20.367 1.00 93.88 293 GLU A C 1
ATOM 2313 O O . GLU A 1 293 ? 3.393 -2.800 -20.569 1.00 93.88 293 GLU A O 1
ATOM 2318 N N . GLN A 1 294 ? 1.258 -3.360 -20.941 1.00 93.50 294 GLN A N 1
ATOM 2319 C CA . GLN A 1 294 ? 0.978 -2.244 -21.853 1.00 93.50 294 GLN A CA 1
ATOM 2320 C C . GLN A 1 294 ? 1.274 -0.886 -21.206 1.00 93.50 294 GLN A C 1
ATOM 2322 O O . GLN A 1 294 ? 1.930 -0.032 -21.803 1.00 93.50 294 GLN A O 1
ATOM 2327 N N . VAL A 1 295 ? 0.850 -0.693 -19.952 1.00 95.69 295 VAL A N 1
ATOM 2328 C CA . VAL A 1 295 ? 1.172 0.523 -19.195 1.00 95.69 295 VAL A CA 1
ATOM 2329 C C . VAL A 1 295 ? 2.680 0.647 -18.965 1.00 95.69 295 VAL A C 1
ATOM 2331 O O . VAL A 1 295 ? 3.234 1.735 -19.126 1.00 95.69 295 VAL A O 1
ATOM 2334 N N . PHE A 1 296 ? 3.360 -0.450 -18.621 1.00 96.81 296 PHE A N 1
ATOM 2335 C CA . PHE A 1 296 ? 4.810 -0.446 -18.436 1.00 96.81 296 PHE A CA 1
ATOM 2336 C C . PHE A 1 296 ? 5.540 -0.045 -19.722 1.00 96.81 296 PHE A C 1
ATOM 2338 O O . PHE A 1 296 ? 6.419 0.809 -19.688 1.00 96.81 296 PHE A O 1
ATOM 2345 N N . ARG A 1 297 ? 5.139 -0.594 -20.865 1.00 96.06 297 ARG A N 1
ATOM 2346 C CA . ARG A 1 297 ? 5.696 -0.266 -22.181 1.00 96.06 297 ARG A CA 1
ATOM 2347 C C . ARG A 1 297 ? 5.509 1.203 -22.540 1.00 96.06 297 ARG A C 1
ATOM 2349 O O . ARG A 1 297 ? 6.466 1.895 -22.876 1.00 96.06 297 ARG A O 1
ATOM 2356 N N . ALA A 1 298 ? 4.291 1.706 -22.359 1.00 96.19 298 ALA A N 1
ATOM 2357 C CA . ALA A 1 298 ? 3.925 3.054 -22.770 1.00 96.19 298 ALA A CA 1
ATOM 2358 C C . ALA A 1 298 ? 4.553 4.172 -21.914 1.00 96.19 298 ALA A C 1
ATOM 2360 O O . ALA A 1 298 ? 4.715 5.304 -22.391 1.00 96.19 298 ALA A O 1
ATOM 2361 N N . TYR A 1 299 ? 4.880 3.880 -20.651 1.00 97.56 299 TYR A N 1
ATOM 2362 C CA . TYR A 1 299 ? 5.472 4.849 -19.726 1.00 97.56 299 TYR A CA 1
ATOM 2363 C C . TYR A 1 299 ? 6.950 4.596 -19.447 1.00 97.56 299 TYR A C 1
ATOM 2365 O O . TYR A 1 299 ? 7.722 5.544 -19.447 1.00 97.56 299 TYR A O 1
ATOM 2373 N N . VAL A 1 300 ? 7.348 3.350 -19.204 1.00 97.38 300 VAL A N 1
ATOM 2374 C CA . VAL A 1 300 ? 8.689 3.000 -18.725 1.00 97.38 300 VAL A CA 1
ATOM 2375 C C . VAL A 1 300 ? 9.610 2.665 -19.897 1.00 97.38 300 VAL A C 1
ATOM 2377 O O . VAL A 1 300 ? 10.572 3.394 -20.133 1.00 97.38 300 VAL A O 1
ATOM 2380 N N . THR A 1 301 ? 9.341 1.579 -20.631 1.00 96.31 301 THR A N 1
ATOM 2381 C CA . THR A 1 301 ? 10.135 1.178 -21.806 1.00 96.31 301 THR A CA 1
ATOM 2382 C C . THR A 1 301 ? 9.513 0.012 -22.580 1.00 96.31 301 THR A C 1
ATOM 2384 O O . THR A 1 301 ? 9.028 -0.950 -21.983 1.00 96.31 301 THR A O 1
ATOM 2387 N N . ASP A 1 302 ? 9.621 0.045 -23.911 1.00 94.81 302 ASP A N 1
ATOM 2388 C CA . ASP A 1 302 ? 9.301 -1.088 -24.795 1.00 94.81 302 ASP A CA 1
ATOM 2389 C C . ASP A 1 302 ? 10.370 -2.199 -24.772 1.00 94.81 302 ASP A C 1
ATOM 2391 O O . ASP A 1 302 ? 10.090 -3.357 -25.100 1.00 94.81 302 ASP A O 1
ATOM 2395 N N . ASP A 1 303 ? 11.598 -1.872 -24.360 1.00 95.69 303 ASP A N 1
ATOM 2396 C CA . ASP A 1 303 ? 12.710 -2.819 -24.241 1.00 95.69 303 ASP A CA 1
ATOM 2397 C C . ASP A 1 303 ? 12.638 -3.591 -22.912 1.00 95.69 303 ASP A C 1
ATOM 2399 O O . ASP A 1 303 ? 13.371 -3.314 -21.958 1.00 95.69 303 ASP A O 1
ATOM 2403 N N . LEU A 1 304 ? 11.733 -4.573 -22.839 1.00 95.62 304 LEU A N 1
ATOM 2404 C CA . LEU A 1 304 ? 11.598 -5.424 -21.649 1.00 95.62 304 LEU A CA 1
ATOM 2405 C C . LEU A 1 304 ? 12.831 -6.297 -21.403 1.00 95.62 304 LEU A C 1
ATOM 2407 O O . LEU A 1 304 ? 13.147 -6.593 -20.251 1.00 95.62 304 LEU A O 1
ATOM 2411 N N . THR A 1 305 ? 13.531 -6.714 -22.459 1.00 95.75 305 THR A N 1
ATOM 2412 C CA . THR A 1 305 ? 14.704 -7.589 -22.343 1.00 95.75 305 THR A CA 1
ATOM 2413 C C . THR A 1 305 ? 15.858 -6.843 -21.689 1.00 95.75 305 THR A C 1
ATOM 2415 O O . THR A 1 305 ? 16.351 -7.271 -20.643 1.00 95.75 305 THR A O 1
ATOM 2418 N N . GLY A 1 306 ? 16.236 -5.683 -22.231 1.00 95.50 306 GLY A N 1
ATOM 2419 C CA . GLY A 1 306 ? 17.279 -4.858 -21.636 1.00 95.50 306 GLY A CA 1
ATOM 2420 C C . GLY A 1 306 ? 16.875 -4.330 -20.259 1.00 95.50 306 GLY A C 1
ATOM 2421 O O . GLY A 1 306 ? 17.718 -4.268 -19.358 1.00 95.50 306 GLY A O 1
ATOM 2422 N N . PHE A 1 307 ? 15.591 -4.017 -20.041 1.00 96.50 307 PHE A N 1
ATOM 2423 C CA . PHE A 1 307 ? 15.109 -3.657 -18.707 1.00 96.50 307 PHE A CA 1
ATOM 2424 C C . PHE A 1 307 ? 15.282 -4.806 -17.708 1.00 96.50 307 PHE A C 1
ATOM 2426 O O . PHE A 1 307 ? 15.807 -4.583 -16.618 1.00 96.50 307 PHE A O 1
ATOM 2433 N N . LYS A 1 308 ? 14.906 -6.042 -18.069 1.00 96.12 308 LYS A N 1
ATOM 2434 C CA . LYS A 1 308 ? 15.069 -7.228 -17.212 1.00 96.12 308 LYS A CA 1
ATOM 2435 C C . LYS A 1 308 ? 16.528 -7.415 -16.796 1.00 96.12 308 LYS A C 1
ATOM 2437 O O . LYS A 1 308 ? 16.795 -7.665 -15.622 1.00 96.12 308 LYS A O 1
ATOM 2442 N N . GLU A 1 309 ? 17.479 -7.246 -17.711 1.00 95.38 309 GLU A N 1
ATOM 2443 C CA . GLU A 1 309 ? 18.909 -7.330 -17.387 1.00 95.38 309 GLU A CA 1
ATOM 2444 C C . GLU A 1 309 ? 19.352 -6.258 -16.382 1.00 95.38 309 GLU A C 1
ATOM 2446 O O . GLU A 1 309 ? 20.078 -6.559 -15.428 1.00 95.38 309 GLU A O 1
ATOM 2451 N N . ARG A 1 310 ? 18.905 -5.007 -16.564 1.00 95.38 310 ARG A N 1
ATOM 2452 C CA . ARG A 1 310 ? 19.176 -3.911 -15.617 1.00 95.38 310 ARG A CA 1
ATOM 2453 C C . ARG A 1 310 ? 18.522 -4.170 -14.260 1.00 95.38 310 ARG A C 1
ATOM 2455 O O . ARG A 1 310 ? 19.176 -3.990 -13.235 1.00 95.38 310 ARG A O 1
ATOM 2462 N N . TYR A 1 311 ? 17.289 -4.671 -14.244 1.00 96.06 311 TYR A N 1
ATOM 2463 C CA . TYR A 1 311 ? 16.570 -5.027 -13.023 1.00 96.06 311 TYR A CA 1
ATOM 2464 C C . TYR A 1 311 ? 17.282 -6.132 -12.239 1.00 96.06 311 TYR A C 1
ATOM 2466 O O . TYR A 1 311 ? 17.501 -5.991 -11.040 1.00 96.06 311 TYR A O 1
ATOM 2474 N N . VAL A 1 312 ? 17.753 -7.192 -12.901 1.00 95.88 312 VAL A N 1
ATOM 2475 C CA . VAL A 1 312 ? 18.530 -8.251 -12.234 1.00 95.88 312 VAL A CA 1
ATOM 2476 C C . VAL A 1 312 ? 19.832 -7.701 -11.634 1.00 95.88 312 VAL A C 1
ATOM 2478 O O . VAL A 1 312 ? 20.192 -8.061 -10.510 1.00 95.88 312 VAL A O 1
ATOM 2481 N N . LYS A 1 313 ? 20.527 -6.789 -12.330 1.00 95.06 313 LYS A N 1
ATOM 2482 C CA . LYS A 1 313 ? 21.713 -6.100 -11.783 1.00 95.06 313 LYS A CA 1
ATOM 2483 C C . LYS A 1 313 ? 21.360 -5.251 -10.557 1.00 95.06 313 LYS A C 1
ATOM 2485 O O . LYS A 1 313 ? 22.079 -5.311 -9.558 1.00 95.06 313 LYS A O 1
ATOM 2490 N N . PHE A 1 314 ? 20.249 -4.515 -10.606 1.00 95.38 314 PHE A N 1
ATOM 2491 C CA . PHE A 1 314 ? 19.733 -3.757 -9.466 1.00 95.38 314 PHE A CA 1
ATOM 2492 C C . PHE A 1 314 ? 19.428 -4.673 -8.273 1.00 95.38 314 PHE A C 1
ATOM 2494 O O . PHE A 1 314 ? 19.904 -4.405 -7.173 1.00 95.38 314 PHE A O 1
ATOM 2501 N N . VAL A 1 315 ? 18.726 -5.792 -8.486 1.00 96.25 315 VAL A N 1
ATOM 2502 C CA . VAL A 1 315 ? 18.407 -6.772 -7.436 1.00 96.25 315 VAL A CA 1
ATOM 2503 C C . VAL A 1 315 ? 19.679 -7.310 -6.780 1.00 96.25 315 VAL A C 1
ATOM 2505 O O . VAL A 1 315 ? 19.780 -7.300 -5.554 1.00 96.25 315 VAL A O 1
ATOM 2508 N N . ARG A 1 316 ? 20.692 -7.709 -7.560 1.00 96.19 316 ARG A N 1
ATOM 2509 C CA . ARG A 1 316 ? 21.983 -8.167 -7.009 1.00 96.19 316 ARG A CA 1
ATOM 2510 C C . ARG A 1 316 ? 22.639 -7.108 -6.126 1.00 96.19 316 ARG A C 1
ATOM 2512 O O . ARG A 1 316 ? 23.071 -7.423 -5.019 1.00 96.19 316 ARG A O 1
ATOM 2519 N N . LYS A 1 317 ? 22.662 -5.853 -6.587 1.00 95.31 317 LYS A N 1
ATOM 2520 C CA . LYS A 1 317 ? 23.210 -4.715 -5.836 1.00 95.31 317 LYS A CA 1
ATOM 2521 C C . LYS A 1 317 ? 22.419 -4.445 -4.551 1.00 95.31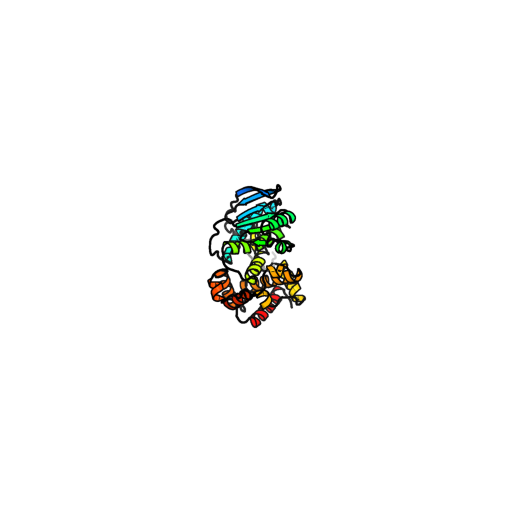 317 LYS A C 1
ATOM 2523 O O . LYS A 1 317 ? 23.022 -4.291 -3.496 1.00 95.31 317 LYS A O 1
ATOM 2528 N N . LEU A 1 318 ? 21.087 -4.429 -4.619 1.00 95.12 318 LEU A N 1
ATOM 2529 C CA . LEU A 1 318 ? 20.188 -4.217 -3.476 1.00 95.12 318 LEU A CA 1
ATOM 2530 C C . LEU A 1 318 ? 20.348 -5.305 -2.399 1.00 95.12 318 LEU A C 1
ATOM 2532 O O . LEU A 1 318 ? 20.267 -5.047 -1.193 1.00 95.12 318 LEU A O 1
ATOM 2536 N N . LEU A 1 319 ? 20.577 -6.542 -2.835 1.00 96.19 319 LEU A N 1
ATOM 2537 C CA . LEU A 1 319 ? 20.743 -7.696 -1.959 1.00 96.19 319 LEU A CA 1
ATOM 2538 C C . LEU A 1 319 ? 22.181 -7.910 -1.473 1.00 96.19 319 LEU A C 1
ATOM 2540 O O . LEU A 1 319 ? 22.375 -8.780 -0.620 1.00 96.19 319 LEU A O 1
ATOM 2544 N N . GLU A 1 320 ? 23.137 -7.117 -1.971 1.00 94.94 320 GLU A N 1
ATOM 2545 C CA . GLU A 1 320 ? 24.578 -7.226 -1.691 1.00 94.94 320 GLU A CA 1
ATOM 2546 C C . GLU A 1 320 ? 25.144 -8.605 -2.072 1.00 94.94 320 GLU A C 1
ATOM 2548 O O . GLU A 1 320 ? 26.006 -9.166 -1.395 1.00 94.94 320 GLU A O 1
ATOM 2553 N N . LEU A 1 321 ? 24.632 -9.175 -3.166 1.00 89.75 321 LEU A N 1
ATOM 2554 C CA . LEU A 1 321 ? 25.073 -10.467 -3.685 1.00 89.75 321 LEU A CA 1
ATOM 2555 C C . LEU A 1 321 ? 26.270 -10.271 -4.619 1.00 89.75 321 LEU A C 1
ATOM 2557 O O . LEU A 1 321 ? 26.233 -9.419 -5.510 1.00 89.75 321 LEU A O 1
ATOM 2561 N N . LYS A 1 322 ? 27.316 -11.074 -4.402 1.00 71.88 322 LYS A N 1
ATOM 2562 C CA . LYS A 1 322 ? 28.506 -11.122 -5.261 1.00 71.88 322 LYS A CA 1
ATOM 2563 C C . LYS A 1 322 ? 28.167 -11.742 -6.612 1.00 71.88 322 LYS A C 1
ATOM 2565 O O . LYS A 1 322 ? 27.385 -12.712 -6.658 1.00 71.88 322 LYS A O 1
#

Sequence (322 aa):
MMRPSIRADVLRGLCGLCVVAVSAAGCGDSRPSMPPVAVERRPWNFRGVRGTELQTTHYLIRTTCTHEPLLDRLPEFLEGCWAAYGKFVPPLREPQQPAMTYLFQTRQQWELFTQDFSPARASTYLLIRSGGYEERGVTVSHYARLATTLSLLAHEGLHQFLSVTRGGILPAWVNEGLACCFEAVDIDDSGRPRFRPRDNYIRRNSLRDAYLRNEMFDLPEVLATNAGRVVAMPTPRVRSYYAQTWSLVLMLLEADGTTAREAEGFRELLRDLGTDRMKARAGTVSMNGDFGEQVFRAYVTDDLTGFKERYVKFVRKLLELK

Nearest PDB structures (foldseek):
  7l0b-assembly4_D  TM=4.093E-01  e=1.083E+00  Staphylococcus aureus
  4p57-assembly1_B  TM=2.910E-01  e=4.847E+00  Homo sapiens
  2z5e-assembly1_B  TM=4.592E-01  e=7.327E+00  Homo sapiens